Protein AF-A0A3D4N3Y8-F1 (afdb_monomer_lite)

pLDDT: mean 92.85, std 4.13, range [72.12, 97.56]

Sequence (185 aa):
MIGQKLESYSISSEIEEMQALREITQEVILAALGRTGFFNQAAFQGGTCLRIFHGLNRFSEGLDFPYLSPVTLQNRATLFAGKIHALLCRNFVKGRDWYDFIWYTARNTPVNYRYLEEALHQSGPWKDTSVHVDRTWLHDTLYRRISSIDWEEAGMDVRRFIPVGEQFSVDLWNTDVFVQQLDKL

Radius of gyration: 29.62 Å; chains: 1; bounding box: 58×29×79 Å

Foldseek 3Di:
DLVVQLVVFPDDDPVSSVLSSQLVVVVVVVVVCVVDCNVVFWDWDDDSCCVPPVPPPDGDRDTDIDTDDDDDDDDPQLVLLVLLLCLQFDPDAALVSLVVLLVCLVVLHHHPQVNNQVSLCVDGPCPPPPDRRDLVNSLVSVLVSLVVDDLVVSLVNCLVVDPPVCSVVSVPDHSVVSNVSSVSD

Secondary structure (DSSP, 8-state):
-HHHHHTTS---SHHHHHHHHHHHHHHHHHHHHHTTTGGGTB--BHHHHHHHHH--SS-----B--B--------HHHHHHHHHHHHHH-SS--HHHHHHHHHHHTTTPPP-HHHHHHHHHHSSTTTT------HHHHHHHHHHHHHT--HHHHHHHHHTTS-GGGGGGTTT--HHHHHHHHTT-

Structure (mmCIF, N/CA/C/O backbone):
data_AF-A0A3D4N3Y8-F1
#
_entry.id   AF-A0A3D4N3Y8-F1
#
loop_
_atom_site.group_PDB
_atom_site.id
_atom_site.type_symbol
_atom_site.label_atom_id
_atom_site.label_alt_id
_atom_site.label_comp_id
_atom_site.label_asym_id
_atom_site.label_entity_id
_atom_site.label_seq_id
_atom_site.pdbx_PDB_ins_code
_atom_site.Cartn_x
_atom_site.Cartn_y
_atom_site.Cartn_z
_atom_site.occupancy
_atom_site.B_iso_or_equiv
_atom_site.auth_seq_id
_atom_site.auth_comp_id
_atom_site.auth_asym_id
_atom_site.auth_atom_id
_atom_site.pdbx_PDB_model_num
ATOM 1 N N . MET A 1 1 ? -33.883 -4.018 40.053 1.00 72.12 1 MET A N 1
ATOM 2 C CA . MET A 1 1 ? -32.640 -4.114 39.255 1.00 72.12 1 MET A CA 1
ATOM 3 C C . MET A 1 1 ? -31.627 -3.037 39.637 1.00 72.12 1 MET A C 1
ATOM 5 O O . MET A 1 1 ? -30.568 -3.423 40.092 1.00 72.12 1 MET A O 1
ATOM 9 N N . ILE A 1 2 ? -31.925 -1.730 39.529 1.00 80.56 2 ILE A N 1
ATOM 10 C CA . ILE A 1 2 ? -30.974 -0.665 39.938 1.00 80.56 2 ILE A CA 1
ATOM 11 C C . ILE A 1 2 ? -30.803 -0.603 41.466 1.00 80.56 2 ILE A C 1
ATOM 13 O O . ILE A 1 2 ? -29.678 -0.676 41.940 1.00 80.56 2 ILE A O 1
ATOM 17 N N . GLY A 1 3 ? -31.903 -0.571 42.234 1.00 79.88 3 GLY A N 1
ATOM 18 C CA . GLY A 1 3 ? -31.858 -0.533 43.710 1.00 79.88 3 GLY A CA 1
ATOM 19 C C . GLY A 1 3 ? -31.046 -1.675 44.333 1.00 79.88 3 GLY A C 1
ATOM 20 O O . GLY A 1 3 ? -30.105 -1.429 45.070 1.00 79.88 3 GLY A O 1
ATOM 21 N N . GLN A 1 4 ? -31.310 -2.916 43.916 1.00 84.75 4 GLN A N 1
ATOM 22 C CA . GLN A 1 4 ? -30.548 -4.100 44.353 1.00 84.75 4 GLN A CA 1
ATOM 23 C C . GLN A 1 4 ? -29.054 -4.042 44.010 1.00 84.75 4 GLN A C 1
ATOM 25 O O . GLN A 1 4 ? -28.247 -4.701 44.649 1.00 84.75 4 GLN A O 1
ATOM 30 N N . LYS A 1 5 ? -28.682 -3.305 42.961 1.00 86.19 5 LYS A N 1
ATOM 31 C CA . LYS A 1 5 ? -27.289 -3.191 42.534 1.00 86.19 5 LYS A CA 1
ATOM 32 C C . LYS A 1 5 ? -26.564 -2.070 43.268 1.00 86.19 5 LYS A C 1
ATOM 34 O O . LYS A 1 5 ? -25.387 -2.204 43.550 1.00 86.19 5 LYS A O 1
ATOM 39 N N . LEU A 1 6 ? -27.269 -1.002 43.641 1.00 89.12 6 LEU A N 1
ATOM 40 C CA . LEU A 1 6 ? -26.743 0.015 44.555 1.00 89.12 6 LEU A CA 1
ATOM 41 C C . LEU A 1 6 ? -26.340 -0.594 45.901 1.00 89.12 6 LEU A C 1
ATOM 43 O O . LEU A 1 6 ? -25.308 -0.218 46.442 1.00 89.12 6 LEU A O 1
ATOM 47 N N . GLU A 1 7 ? -27.090 -1.587 46.388 1.00 88.75 7 GLU A N 1
ATOM 48 C CA . GLU A 1 7 ? -26.783 -2.306 47.635 1.00 88.75 7 GLU A CA 1
ATOM 49 C C . GLU A 1 7 ? -25.422 -3.028 47.614 1.00 88.75 7 GLU A C 1
ATOM 51 O O . GLU A 1 7 ? -24.872 -3.306 48.677 1.00 88.75 7 GLU A O 1
ATOM 56 N N . SER A 1 8 ? -24.845 -3.316 46.437 1.00 88.06 8 SER A N 1
ATOM 57 C CA . SER A 1 8 ? -23.505 -3.917 46.345 1.00 88.06 8 SER A CA 1
ATOM 58 C C . SER A 1 8 ? -22.356 -2.909 46.443 1.00 88.06 8 SER A C 1
ATOM 60 O O . SER A 1 8 ? -21.197 -3.322 46.473 1.00 88.06 8 SER A O 1
ATOM 62 N N . TYR A 1 9 ? -22.642 -1.604 46.467 1.00 88.31 9 TYR A N 1
ATOM 63 C CA . TYR A 1 9 ? -21.631 -0.558 46.610 1.00 88.31 9 TYR A CA 1
ATOM 64 C C . TYR A 1 9 ? -21.501 -0.127 48.071 1.00 88.31 9 TYR A C 1
ATOM 66 O O . TYR A 1 9 ? -22.486 0.104 48.768 1.00 88.31 9 TYR A O 1
ATOM 74 N N . SER A 1 10 ? -20.261 0.054 48.520 1.00 87.69 10 SER A N 1
ATOM 75 C CA . SER A 1 10 ? -19.969 0.701 49.799 1.00 87.69 10 SER A CA 1
ATOM 76 C C . SER A 1 10 ? -20.125 2.214 49.642 1.00 87.69 10 SER A C 1
ATOM 78 O O . SER A 1 10 ? -19.186 2.889 49.232 1.00 87.69 10 SER A O 1
ATOM 80 N N . ILE A 1 11 ? -21.319 2.732 49.924 1.00 88.56 11 ILE A N 1
ATOM 81 C CA . ILE A 1 11 ? -21.647 4.156 49.787 1.00 88.56 11 ILE A CA 1
ATOM 82 C C . ILE A 1 11 ? -21.563 4.827 51.161 1.00 88.56 11 ILE A C 1
ATOM 84 O O . ILE A 1 11 ? -22.310 4.488 52.077 1.00 88.56 11 ILE A O 1
ATOM 88 N N . SER A 1 12 ? -20.659 5.792 51.297 1.00 91.38 12 SER A N 1
ATOM 89 C CA . SER A 1 12 ? -20.459 6.612 52.498 1.00 91.38 12 SER A CA 1
ATOM 90 C C . SER A 1 12 ? -20.603 8.116 52.236 1.00 91.38 12 SER A C 1
ATOM 92 O O . SER A 1 12 ? -20.595 8.915 53.173 1.00 91.38 12 SER A O 1
ATOM 94 N N . SER A 1 13 ? -20.763 8.514 50.970 1.00 94.75 13 SER A N 1
ATOM 95 C CA . SER A 1 13 ? -20.939 9.904 50.552 1.00 94.75 13 SER A CA 1
ATOM 96 C C . SER A 1 13 ? -21.833 10.034 49.317 1.00 94.75 13 SER A C 1
ATOM 98 O O . SER A 1 13 ? -21.950 9.108 48.516 1.00 94.75 13 SER A O 1
ATOM 100 N N . GLU A 1 14 ? -22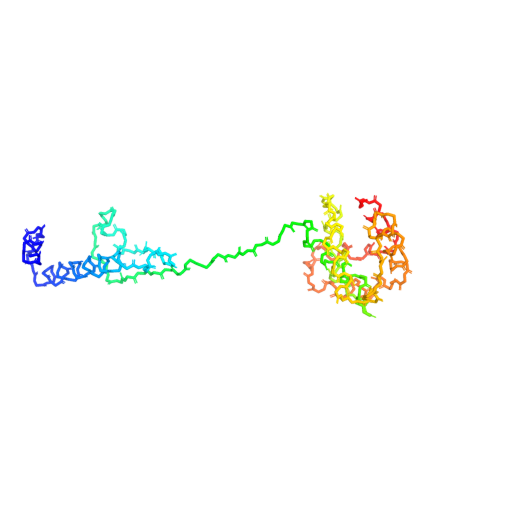.393 11.229 49.116 1.00 93.50 14 GLU A N 1
ATOM 101 C CA . GLU A 1 14 ? -23.167 11.586 47.915 1.00 93.50 14 GLU A CA 1
ATOM 102 C C . GLU A 1 14 ? -22.350 11.404 46.620 1.00 93.50 14 GLU A C 1
ATOM 104 O O . GLU A 1 14 ? -22.877 11.021 45.577 1.00 93.50 14 GLU A O 1
ATOM 109 N N . ILE A 1 15 ? -21.029 11.617 46.686 1.00 93.31 15 ILE A N 1
ATOM 110 C CA . ILE A 1 15 ? -20.124 11.413 45.549 1.00 93.31 15 ILE A CA 1
ATOM 111 C C . ILE A 1 15 ? -20.051 9.928 45.180 1.00 93.31 15 ILE A C 1
ATOM 113 O O . ILE A 1 15 ? -20.130 9.591 43.999 1.00 93.31 15 ILE A O 1
ATOM 117 N N . GLU A 1 16 ? -19.908 9.042 46.166 1.00 92.94 16 GLU A N 1
ATOM 118 C CA . GLU A 1 16 ? -19.872 7.592 45.939 1.00 92.94 16 GLU A CA 1
ATOM 119 C C . GLU A 1 16 ? -21.219 7.068 45.441 1.00 92.94 16 GLU A C 1
ATOM 121 O O . GLU A 1 16 ? -21.249 6.233 44.538 1.00 92.94 16 GLU A O 1
ATOM 126 N N . GLU A 1 17 ? -22.327 7.605 45.956 1.00 93.69 17 GLU A N 1
ATOM 127 C CA . GLU A 1 17 ? -23.668 7.288 45.464 1.00 93.69 17 GLU A CA 1
ATOM 128 C C . GLU A 1 17 ? -23.821 7.677 43.989 1.00 93.69 17 GLU A C 1
ATOM 130 O O . GLU A 1 17 ? -24.227 6.863 43.156 1.00 93.69 17 GLU A O 1
ATOM 135 N N . MET A 1 18 ? -23.419 8.900 43.629 1.00 94.31 18 MET A N 1
ATOM 136 C CA . MET A 1 18 ? -23.467 9.374 42.248 1.00 94.31 18 MET A CA 1
ATOM 137 C C . MET A 1 18 ? -22.561 8.546 41.323 1.00 94.31 18 MET A C 1
ATOM 139 O O . MET A 1 18 ? -22.942 8.260 40.185 1.00 94.31 18 MET A O 1
ATOM 143 N N . GLN A 1 19 ? -21.375 8.138 41.783 1.00 94.62 19 GLN A N 1
ATOM 144 C CA . GLN A 1 19 ? -20.477 7.266 41.018 1.00 94.62 19 GLN A CA 1
ATOM 145 C C . GLN A 1 19 ? -21.074 5.869 40.815 1.00 94.62 19 GLN A C 1
ATOM 147 O O . GLN A 1 19 ? -21.051 5.369 39.690 1.00 94.62 19 GLN A O 1
ATOM 152 N N . ALA A 1 20 ? -21.666 5.274 41.855 1.00 94.19 20 ALA A N 1
ATOM 153 C CA . ALA A 1 20 ? -22.353 3.988 41.765 1.00 94.19 20 ALA A CA 1
ATOM 154 C C . ALA A 1 20 ? -23.518 4.050 40.765 1.00 94.19 20 ALA A C 1
ATOM 156 O O . ALA A 1 20 ? -23.626 3.205 39.878 1.00 94.19 20 ALA A O 1
ATOM 157 N N . LEU A 1 21 ? -24.347 5.098 40.828 1.00 94.69 21 LEU A N 1
ATOM 158 C CA . LEU A 1 21 ? -25.437 5.318 39.872 1.00 94.69 21 LEU A CA 1
ATOM 159 C C . LEU A 1 21 ? -24.934 5.434 38.424 1.00 94.69 21 LEU A C 1
ATOM 161 O O . LEU A 1 21 ? -25.524 4.845 37.511 1.00 94.69 21 LEU A O 1
ATOM 165 N N . ARG A 1 22 ? -23.841 6.173 38.197 1.00 95.25 22 ARG A N 1
ATOM 166 C CA . ARG A 1 22 ? -23.225 6.316 36.867 1.00 95.25 22 ARG A CA 1
ATOM 167 C C . ARG A 1 22 ? -22.668 4.991 36.352 1.00 95.25 22 ARG A C 1
ATOM 169 O O . ARG A 1 22 ? -22.903 4.663 35.193 1.00 95.25 22 ARG A O 1
ATOM 176 N N . GLU A 1 23 ? -21.992 4.217 37.196 1.00 95.62 23 GLU A N 1
ATOM 177 C CA . GLU A 1 23 ? -21.445 2.906 36.829 1.00 95.62 23 GLU A CA 1
ATOM 178 C C . GLU A 1 23 ? -22.561 1.908 36.488 1.00 95.62 23 GLU A C 1
ATOM 180 O O . GLU A 1 23 ? -22.539 1.287 35.425 1.00 95.62 23 GLU A O 1
ATOM 185 N N . ILE A 1 24 ? -23.621 1.852 37.301 1.00 95.12 24 ILE A N 1
ATOM 186 C CA . ILE A 1 24 ? -24.809 1.040 37.002 1.00 95.12 24 ILE A CA 1
ATOM 187 C C . ILE A 1 24 ? -25.429 1.463 35.664 1.00 95.12 24 ILE A C 1
ATOM 189 O O . ILE A 1 24 ? -25.836 0.611 34.872 1.00 95.12 24 ILE A O 1
ATOM 193 N N . THR A 1 25 ? -25.477 2.767 35.382 1.00 95.38 25 THR A N 1
ATOM 194 C CA . THR A 1 25 ? -25.977 3.293 34.103 1.00 95.38 25 THR A CA 1
ATOM 195 C C . THR A 1 25 ? -25.097 2.854 32.932 1.00 95.38 25 THR A C 1
ATOM 197 O O . THR A 1 25 ? -25.626 2.388 31.924 1.00 95.38 25 THR A O 1
ATOM 200 N N . GLN A 1 26 ? -23.769 2.936 33.060 1.00 96.50 26 GLN A N 1
ATOM 201 C CA . GLN A 1 26 ? -22.822 2.448 32.052 1.00 96.50 26 GLN A CA 1
ATOM 202 C C . GLN A 1 26 ? -23.018 0.952 31.782 1.00 96.50 26 GLN A C 1
ATOM 204 O O . GLN A 1 26 ? -23.067 0.540 30.626 1.00 96.50 26 GLN A O 1
ATOM 209 N N . GLU A 1 27 ? -23.211 0.139 32.819 1.00 95.31 27 GLU A N 1
ATOM 210 C CA . GLU A 1 27 ? -23.483 -1.289 32.659 1.00 95.31 27 GLU A CA 1
ATOM 211 C C . GLU A 1 27 ? -24.823 -1.569 31.965 1.00 95.31 27 GLU A C 1
ATOM 213 O O . GLU A 1 27 ? -24.907 -2.472 31.131 1.00 95.31 27 GLU A O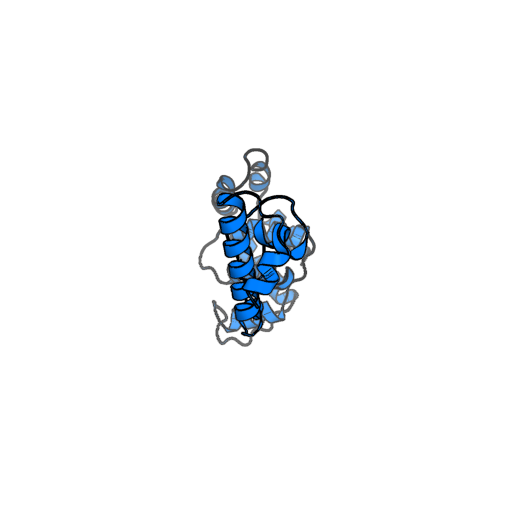 1
ATOM 218 N N . VAL A 1 28 ? -25.867 -0.783 32.249 1.00 95.81 28 VAL A N 1
ATOM 219 C CA . VAL A 1 28 ? -27.147 -0.878 31.527 1.00 95.81 28 VAL A CA 1
ATOM 220 C C . VAL A 1 28 ? -26.975 -0.487 30.058 1.00 95.81 28 VAL A C 1
ATOM 222 O O . VAL A 1 28 ? -27.500 -1.186 29.191 1.00 95.81 28 VAL A O 1
ATOM 225 N N . ILE A 1 29 ? -26.219 0.576 29.762 1.00 96.00 29 ILE A N 1
ATOM 226 C CA . ILE A 1 29 ? -25.890 0.981 28.388 1.00 96.00 29 ILE A CA 1
ATOM 227 C C . ILE A 1 29 ? -25.151 -0.153 27.672 1.00 96.00 29 ILE A C 1
ATOM 229 O O . ILE A 1 29 ? -25.561 -0.550 26.585 1.00 96.00 29 ILE A O 1
ATOM 233 N N . LEU A 1 30 ? -24.117 -0.731 28.288 1.00 96.31 30 LEU A N 1
ATOM 234 C CA . LEU A 1 30 ? -23.355 -1.846 27.719 1.00 96.31 30 LEU A CA 1
ATOM 235 C C . LEU A 1 30 ? -24.232 -3.080 27.482 1.00 96.31 30 LEU A C 1
ATOM 237 O O . LEU A 1 30 ? -24.152 -3.690 26.417 1.00 96.31 30 LEU A O 1
ATOM 241 N N . ALA A 1 31 ? -25.113 -3.423 28.426 1.00 95.44 31 ALA A N 1
ATOM 242 C CA . ALA A 1 31 ? -26.063 -4.520 28.267 1.00 95.44 31 ALA A CA 1
ATOM 243 C C . ALA A 1 31 ? -27.074 -4.253 27.139 1.00 95.44 31 ALA A C 1
ATOM 245 O O . ALA A 1 31 ? -27.411 -5.169 26.389 1.00 95.44 31 ALA A O 1
ATOM 246 N N . ALA A 1 32 ? -27.549 -3.014 26.992 1.00 96.25 32 ALA A N 1
ATOM 247 C CA . ALA A 1 32 ? -28.431 -2.622 25.899 1.00 96.25 32 ALA A CA 1
ATOM 248 C C . ALA A 1 32 ? -27.710 -2.712 24.547 1.00 96.25 32 ALA A C 1
ATOM 250 O O . ALA A 1 32 ? -28.216 -3.370 23.641 1.00 96.25 32 ALA A O 1
ATOM 251 N N . LEU A 1 33 ? -26.502 -2.147 24.434 1.00 95.69 33 LEU A N 1
ATOM 252 C CA . LEU A 1 33 ? -25.659 -2.250 23.240 1.00 95.69 33 LEU A CA 1
ATOM 253 C C . LEU A 1 33 ? -25.363 -3.715 22.889 1.00 95.69 33 LEU A C 1
ATOM 255 O O . LEU A 1 33 ? -25.481 -4.093 21.726 1.00 95.69 33 LEU A O 1
ATOM 259 N N . GLY A 1 34 ? -25.072 -4.560 23.883 1.00 94.81 34 GLY A N 1
ATOM 260 C CA . GLY A 1 34 ? -24.789 -5.989 23.711 1.00 94.81 34 GLY A CA 1
ATOM 261 C C . GLY A 1 34 ? -25.975 -6.831 23.249 1.00 94.81 34 GLY A C 1
ATOM 262 O O . GLY A 1 34 ? -25.781 -7.880 22.644 1.00 94.81 34 GLY A O 1
ATOM 263 N N . ARG A 1 35 ? -27.207 -6.367 23.483 1.00 95.75 35 ARG A N 1
ATOM 264 C CA . ARG A 1 35 ? -28.427 -6.988 22.938 1.00 95.75 35 ARG A CA 1
ATOM 265 C C . ARG A 1 35 ? -28.705 -6.578 21.492 1.00 95.75 35 ARG A C 1
ATOM 267 O O . ARG A 1 35 ? -29.625 -7.110 20.877 1.00 95.75 35 ARG A O 1
ATOM 274 N N . THR A 1 36 ? -27.936 -5.635 20.958 1.00 93.31 36 THR A N 1
ATOM 275 C CA . THR A 1 36 ? -27.986 -5.221 19.553 1.00 93.31 36 THR A CA 1
ATOM 276 C C . THR A 1 36 ? -26.758 -5.734 18.797 1.00 93.31 36 THR A C 1
ATOM 278 O O . THR A 1 36 ? -25.830 -6.280 19.386 1.00 93.31 36 THR A O 1
ATOM 281 N N . GLY A 1 37 ? -26.703 -5.513 17.482 1.00 90.44 37 GLY A N 1
ATOM 282 C CA . GLY A 1 37 ? -25.514 -5.799 16.669 1.00 90.44 37 GLY A CA 1
ATOM 283 C C . GLY A 1 37 ? -24.366 -4.790 16.823 1.00 90.44 37 GLY A C 1
ATOM 284 O O . GLY A 1 37 ? -23.453 -4.811 16.003 1.00 90.44 37 GLY A O 1
ATOM 285 N N . PHE A 1 38 ? -24.401 -3.885 17.811 1.00 93.25 38 PHE A N 1
ATOM 286 C CA . PHE A 1 38 ? -23.414 -2.807 17.964 1.00 93.25 38 PHE A CA 1
ATOM 287 C C . PHE A 1 38 ? -21.966 -3.324 18.031 1.00 93.25 38 PHE A C 1
ATOM 289 O O . PHE A 1 38 ? -21.098 -2.845 17.299 1.00 93.25 38 PHE A O 1
ATOM 296 N N . PHE A 1 39 ? -21.709 -4.365 18.830 1.00 92.75 39 PHE A N 1
ATOM 297 C CA . PHE A 1 39 ? -20.366 -4.940 18.988 1.00 92.75 39 PHE A CA 1
ATOM 298 C C . PHE A 1 39 ? -19.900 -5.813 17.809 1.00 92.75 39 PHE A C 1
ATOM 300 O O . PHE A 1 39 ? -18.794 -6.343 17.843 1.00 92.75 39 PHE A O 1
ATOM 307 N N . ASN A 1 40 ? -20.685 -5.919 16.728 1.00 90.25 40 ASN A N 1
ATOM 308 C CA . ASN A 1 40 ? -20.187 -6.484 15.468 1.00 90.25 40 ASN A CA 1
ATOM 309 C C . ASN A 1 40 ? -19.199 -5.536 14.769 1.00 90.25 40 ASN A C 1
ATOM 311 O O . ASN A 1 40 ? -18.444 -5.974 13.906 1.00 90.25 40 ASN A O 1
ATOM 315 N N . GLN A 1 41 ? -19.237 -4.238 15.096 1.00 89.62 41 GLN A N 1
ATOM 316 C CA . GLN A 1 41 ? -18.442 -3.203 14.423 1.00 89.62 41 GLN A CA 1
ATOM 317 C C . GLN A 1 41 ? -17.662 -2.305 15.392 1.00 89.62 41 GLN A C 1
ATOM 319 O O . GLN A 1 41 ? -16.833 -1.511 14.958 1.00 89.62 41 GLN A O 1
ATOM 324 N N . ALA A 1 42 ? -17.886 -2.438 16.699 1.00 92.44 42 ALA A N 1
ATOM 325 C CA . ALA A 1 42 ? -17.189 -1.679 17.729 1.00 92.44 42 ALA A CA 1
ATOM 326 C C . ALA A 1 42 ? -16.631 -2.608 18.811 1.00 92.44 42 ALA A C 1
ATOM 328 O O . ALA A 1 42 ? -17.238 -3.628 19.128 1.00 92.44 42 ALA A O 1
ATOM 329 N N . ALA A 1 43 ? -15.500 -2.239 19.407 1.00 94.00 43 ALA A N 1
ATOM 330 C CA . ALA A 1 43 ? -14.975 -2.890 20.609 1.00 94.00 43 ALA A CA 1
ATOM 331 C C . ALA A 1 43 ? -15.147 -1.963 21.816 1.00 94.00 43 ALA A C 1
ATOM 333 O O . ALA A 1 43 ? -15.135 -0.752 21.649 1.00 94.00 43 ALA A O 1
ATOM 334 N N . PHE A 1 44 ? -15.301 -2.497 23.029 1.00 95.50 44 PHE A N 1
ATOM 335 C CA . PHE A 1 44 ? -15.306 -1.678 24.245 1.00 95.50 44 PHE A CA 1
ATOM 336 C C . PHE A 1 44 ? -13.897 -1.596 24.840 1.00 95.50 44 PHE A C 1
ATOM 338 O O . PHE A 1 44 ? -13.284 -2.630 25.107 1.00 95.50 44 PHE A O 1
ATOM 345 N N . GLN A 1 45 ? -13.380 -0.385 25.058 1.00 95.31 45 GLN A N 1
ATOM 346 C CA . GLN A 1 45 ? -12.028 -0.175 25.590 1.00 95.31 45 GLN A CA 1
ATOM 347 C C . GLN A 1 45 ? -11.965 0.962 26.623 1.00 95.31 45 GLN A C 1
ATOM 349 O O . GLN A 1 45 ? -12.984 1.505 27.047 1.00 95.31 45 GLN A O 1
ATOM 354 N N . GLY A 1 46 ? -10.748 1.311 27.046 1.00 95.31 46 GLY A N 1
ATOM 355 C CA . GLY A 1 46 ? -10.495 2.456 27.917 1.00 95.31 46 GLY A CA 1
ATOM 356 C C . GLY A 1 46 ? -10.663 2.157 29.408 1.00 95.31 46 GLY A C 1
ATOM 357 O O . GLY A 1 46 ? -10.778 1.008 29.842 1.00 95.31 46 GLY A O 1
ATOM 358 N N . GLY A 1 47 ? -10.650 3.221 30.216 1.00 96.31 47 GLY A N 1
ATOM 359 C CA . GLY A 1 47 ? -10.656 3.123 31.681 1.00 96.31 47 GLY A CA 1
ATOM 360 C C . GLY A 1 47 ? -11.912 2.465 32.254 1.00 96.31 47 GLY A C 1
ATOM 361 O O . GLY A 1 47 ? -11.836 1.778 33.268 1.00 96.31 47 GLY A O 1
ATOM 362 N N . THR A 1 48 ? -13.054 2.620 31.586 1.00 97.00 48 THR A N 1
ATOM 363 C CA . THR A 1 48 ? -14.334 2.064 32.048 1.00 97.00 48 THR A CA 1
ATOM 364 C C . THR A 1 48 ? -14.448 0.576 31.733 1.00 97.00 48 THR A C 1
ATOM 366 O O . THR A 1 48 ? -14.996 -0.173 32.534 1.00 97.00 48 THR A O 1
ATOM 369 N N . CYS A 1 49 ? -13.832 0.114 30.639 1.00 97.06 49 CYS A N 1
ATOM 370 C CA . CYS A 1 49 ? -13.654 -1.315 30.377 1.00 97.06 49 CYS A CA 1
ATOM 371 C C . CYS A 1 49 ? -12.790 -1.966 31.465 1.00 97.06 49 CYS A C 1
ATOM 373 O O . CYS A 1 49 ? -13.186 -2.972 32.054 1.00 97.06 49 CYS A O 1
ATOM 375 N N . LEU A 1 50 ? -11.672 -1.325 31.831 1.00 96.81 50 LEU A N 1
ATOM 376 C CA . LEU A 1 50 ? -10.834 -1.775 32.947 1.00 96.81 50 LEU A CA 1
ATOM 377 C C . LEU A 1 50 ? -11.582 -1.766 34.288 1.00 96.81 50 LEU A C 1
ATOM 379 O O . LEU A 1 50 ? -11.399 -2.672 35.098 1.00 96.81 50 LEU A O 1
ATOM 383 N N . ARG A 1 51 ? -12.432 -0.764 34.527 1.00 95.75 51 ARG A N 1
ATOM 384 C CA . ARG A 1 51 ? -13.266 -0.676 35.732 1.00 95.75 51 ARG A CA 1
ATOM 385 C C . ARG A 1 51 ? -14.268 -1.820 35.824 1.00 95.75 51 ARG A C 1
ATOM 387 O O . ARG A 1 51 ? -14.225 -2.559 36.800 1.00 95.75 51 ARG A O 1
ATOM 394 N N . ILE A 1 52 ? -15.118 -1.980 34.815 1.00 94.44 52 ILE A N 1
ATOM 395 C CA . ILE A 1 52 ? -16.260 -2.903 34.858 1.00 94.44 52 ILE A CA 1
ATOM 396 C C . ILE A 1 52 ? -15.814 -4.365 34.720 1.00 94.44 52 ILE A C 1
ATOM 398 O O . ILE A 1 52 ? -16.305 -5.225 35.444 1.00 94.44 52 ILE A O 1
ATOM 402 N N . PHE A 1 53 ? -14.877 -4.661 33.814 1.00 95.62 53 PHE A N 1
ATOM 403 C CA . PHE A 1 53 ? -14.522 -6.046 33.474 1.00 95.62 53 PHE A CA 1
ATOM 404 C C . PHE A 1 53 ? -13.193 -6.525 34.069 1.00 95.62 53 PHE A C 1
ATOM 406 O O . PHE A 1 53 ? -12.952 -7.730 34.110 1.00 95.62 53 PHE A O 1
ATOM 413 N N . HIS A 1 54 ? -12.336 -5.616 34.551 1.00 96.00 54 HIS A N 1
ATOM 414 C CA . HIS A 1 54 ? -11.003 -5.961 35.069 1.00 96.00 54 HIS A CA 1
ATOM 415 C C . HIS A 1 54 ? -10.725 -5.454 36.494 1.00 96.00 54 HIS A C 1
ATOM 417 O O . HIS A 1 54 ? -9.608 -5.607 36.986 1.00 96.00 54 HIS A O 1
ATOM 423 N N . GLY A 1 55 ? -11.721 -4.879 37.178 1.00 94.06 55 GLY A N 1
ATOM 424 C CA . GLY A 1 55 ? -11.625 -4.527 38.596 1.00 94.06 55 GLY A CA 1
ATOM 425 C C . GLY A 1 55 ? -10.745 -3.314 38.914 1.00 94.06 55 GLY A C 1
ATOM 426 O O . GLY A 1 55 ? -10.214 -3.224 40.021 1.00 94.06 55 GLY A O 1
ATOM 427 N N . LEU A 1 56 ? -10.565 -2.370 37.981 1.00 95.56 56 LEU A N 1
ATOM 428 C CA . LEU A 1 56 ? -9.824 -1.131 38.255 1.00 95.56 56 LEU A CA 1
ATOM 429 C C . LEU A 1 56 ? -10.424 -0.392 39.468 1.00 95.56 56 LEU A C 1
ATOM 431 O O . LEU A 1 56 ? -11.616 -0.096 39.499 1.00 95.56 56 LEU A O 1
ATOM 435 N N . ASN A 1 57 ? -9.601 -0.043 40.461 1.00 93.31 57 ASN A N 1
ATOM 436 C CA . ASN A 1 57 ? -10.066 0.550 41.723 1.00 93.31 57 ASN A CA 1
ATOM 437 C C . ASN A 1 57 ? -10.188 2.088 41.679 1.00 93.31 57 ASN A C 1
ATOM 439 O O . ASN A 1 57 ? -9.646 2.796 42.524 1.00 93.31 57 ASN A O 1
ATOM 443 N N . ARG A 1 58 ? -10.853 2.616 40.647 1.00 93.44 58 ARG A N 1
ATOM 444 C CA . ARG A 1 58 ? -11.286 4.019 40.565 1.00 93.44 58 ARG A CA 1
ATOM 445 C C . ARG A 1 58 ? -12.476 4.151 39.626 1.00 93.44 58 ARG A C 1
ATOM 447 O O . ARG A 1 58 ? -12.569 3.410 38.650 1.00 93.44 58 ARG A O 1
ATOM 454 N N . PHE A 1 59 ? -13.321 5.146 39.863 1.00 93.31 59 PHE A N 1
ATOM 455 C CA . PHE A 1 59 ? -14.376 5.496 38.919 1.00 93.31 59 PHE A CA 1
ATOM 456 C C . PHE A 1 59 ? -13.791 5.949 37.564 1.00 93.31 59 PHE A C 1
ATOM 458 O O . PHE A 1 59 ? -12.687 6.506 37.481 1.00 93.31 59 PHE A O 1
ATOM 465 N N . SER A 1 60 ? -14.528 5.685 36.486 1.00 95.94 60 SER A N 1
ATOM 466 C CA . SER A 1 60 ? -14.195 6.087 35.121 1.00 95.94 60 SER A CA 1
ATOM 467 C C . SER A 1 60 ? -15.474 6.500 34.399 1.00 95.94 60 SER A C 1
ATOM 469 O O . SER A 1 60 ? -16.451 5.761 34.396 1.00 95.94 60 SER A O 1
ATOM 471 N N . GLU A 1 61 ? -15.487 7.699 33.822 1.00 93.31 61 GLU A N 1
ATOM 472 C CA . GLU A 1 61 ? -16.728 8.343 33.369 1.00 93.31 61 GLU A CA 1
ATOM 473 C C . GLU A 1 61 ? -17.104 8.016 31.915 1.00 93.31 61 GLU A C 1
ATOM 475 O O . GLU A 1 61 ? -18.284 7.859 31.603 1.00 93.31 61 GLU A O 1
ATOM 480 N N . GLY A 1 62 ? -16.115 7.896 31.025 1.00 93.12 62 GLY A N 1
ATOM 481 C CA . GLY A 1 62 ? -16.338 7.740 29.583 1.00 93.12 62 GLY A CA 1
ATOM 482 C C . GLY A 1 62 ? -16.685 6.317 29.144 1.00 93.12 62 GLY A C 1
ATOM 483 O O . GLY A 1 62 ? -16.368 5.351 29.827 1.00 93.12 62 GLY A O 1
ATOM 484 N N . LEU A 1 63 ? -17.298 6.168 27.973 1.00 95.12 63 LEU A N 1
ATOM 485 C CA . LEU A 1 63 ? -17.418 4.886 27.275 1.00 95.12 63 LEU A CA 1
ATOM 486 C C . LEU A 1 63 ? -16.742 5.015 25.909 1.00 95.12 63 LEU A C 1
ATOM 488 O O . LEU A 1 63 ? -17.219 5.760 25.055 1.00 95.12 63 LEU A O 1
ATOM 492 N N . ASP A 1 64 ? -15.638 4.293 25.716 1.00 93.94 64 ASP A N 1
ATOM 493 C CA . ASP A 1 64 ? -14.828 4.380 24.502 1.00 93.94 64 ASP A CA 1
ATOM 494 C C . ASP A 1 64 ? -15.099 3.186 23.579 1.00 93.94 64 ASP A C 1
ATOM 496 O O . ASP A 1 64 ? -14.880 2.029 23.958 1.00 93.94 64 ASP A O 1
ATOM 500 N N . PHE A 1 65 ? -15.537 3.477 22.349 1.00 93.94 65 PHE A N 1
ATOM 501 C CA . PHE A 1 65 ? -15.890 2.474 21.341 1.00 93.94 65 PHE A CA 1
ATOM 502 C C . PHE A 1 65 ? -15.156 2.710 20.013 1.00 93.94 65 PHE A C 1
ATOM 504 O O . PHE A 1 65 ? -15.699 3.361 19.117 1.00 93.94 65 PHE A O 1
ATOM 511 N N . PRO A 1 66 ? -13.914 2.220 19.848 1.00 90.56 66 PRO A N 1
ATOM 512 C CA . PRO A 1 66 ? -13.248 2.237 18.556 1.00 90.56 66 PRO A CA 1
ATOM 513 C C . PRO A 1 66 ? -14.054 1.420 17.549 1.00 90.56 66 PRO A C 1
ATOM 515 O O . PRO A 1 66 ? -14.485 0.299 17.835 1.00 90.56 66 PRO A O 1
ATOM 518 N N . TYR A 1 67 ? -14.211 1.977 16.351 1.00 84.62 67 TYR A N 1
ATOM 519 C CA . TYR A 1 67 ? -14.778 1.247 15.229 1.00 84.62 67 TYR A CA 1
ATOM 520 C C . TYR A 1 67 ? -13.723 0.311 14.645 1.00 84.62 67 TYR A C 1
ATOM 522 O O . TYR A 1 67 ? -12.608 0.733 14.327 1.00 84.62 67 TYR A O 1
ATOM 530 N N . LEU A 1 68 ? -14.074 -0.958 14.487 1.00 83.25 68 LEU A N 1
ATOM 531 C CA . LEU A 1 68 ? -13.214 -1.936 13.842 1.00 83.25 68 LEU A CA 1
ATOM 532 C C . LEU A 1 68 ? -13.343 -1.752 12.328 1.00 83.25 68 LEU A C 1
ATOM 534 O O . LEU A 1 68 ? -14.290 -2.232 11.714 1.00 83.25 68 LEU A O 1
ATOM 538 N N . SER A 1 69 ? -12.399 -1.028 11.725 1.00 82.19 69 SER A N 1
ATOM 539 C CA . SER A 1 69 ? -12.315 -0.879 10.269 1.00 82.19 69 SER A CA 1
ATOM 540 C C . SER A 1 69 ? -11.247 -1.827 9.712 1.00 82.19 69 SER A C 1
ATOM 542 O O . SER A 1 69 ? -10.053 -1.547 9.865 1.00 82.19 69 SER A O 1
ATOM 544 N N . PRO A 1 70 ? -11.622 -2.974 9.110 1.00 81.69 70 PRO A N 1
ATOM 545 C CA . PRO A 1 70 ? -10.649 -3.878 8.516 1.00 81.69 70 PRO A CA 1
ATOM 546 C C . PRO A 1 70 ? -10.066 -3.262 7.240 1.00 81.69 70 PRO A C 1
ATOM 548 O O . PRO A 1 70 ? -10.792 -2.888 6.319 1.00 81.69 70 PRO A O 1
ATOM 551 N N . VAL A 1 71 ? -8.737 -3.199 7.155 1.00 85.69 71 VAL A N 1
ATOM 552 C CA . VAL A 1 71 ? -8.033 -2.773 5.940 1.00 85.69 71 VAL A CA 1
ATOM 553 C C . VAL A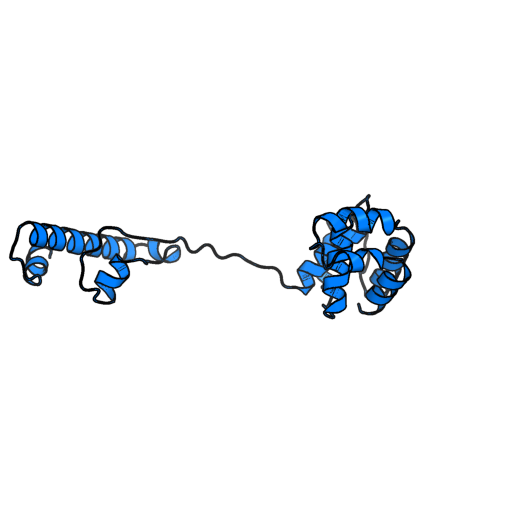 1 71 ? -7.589 -4.013 5.174 1.00 85.69 71 VAL A C 1
ATOM 555 O O . VAL A 1 71 ? -6.761 -4.786 5.652 1.00 85.69 71 VAL A O 1
ATOM 558 N N . THR A 1 72 ? -8.133 -4.206 3.971 1.00 89.50 72 THR A N 1
ATOM 559 C CA . THR A 1 72 ? -7.677 -5.275 3.070 1.00 89.50 72 THR A CA 1
ATOM 560 C C . THR A 1 72 ? -6.404 -4.827 2.362 1.00 89.50 72 THR A C 1
ATOM 562 O O . THR A 1 72 ? -6.388 -3.784 1.711 1.00 89.50 72 THR A O 1
ATOM 565 N N . LEU A 1 73 ? -5.337 -5.619 2.477 1.00 91.31 73 LEU A N 1
ATOM 566 C CA . LEU A 1 73 ? -4.041 -5.338 1.861 1.00 91.31 73 LEU A CA 1
ATOM 567 C C . LEU A 1 73 ? -3.771 -6.305 0.710 1.00 91.31 73 LEU A C 1
ATOM 569 O O . LEU A 1 73 ? -4.008 -7.508 0.820 1.00 91.31 73 LEU A O 1
ATOM 573 N N . GLN A 1 74 ? -3.222 -5.787 -0.386 1.00 93.44 74 GLN A N 1
ATOM 574 C CA . GLN A 1 74 ? -2.654 -6.636 -1.427 1.00 93.44 74 GLN A CA 1
ATOM 575 C C . GLN A 1 74 ? -1.321 -7.229 -0.957 1.00 93.44 74 GLN A C 1
ATOM 577 O O . GLN A 1 74 ? -0.560 -6.594 -0.226 1.00 93.44 74 GLN A O 1
ATOM 582 N N . ASN A 1 75 ? -1.022 -8.452 -1.398 1.00 95.19 75 ASN A N 1
ATOM 583 C CA . ASN A 1 75 ? 0.270 -9.068 -1.119 1.00 95.19 75 ASN A CA 1
ATOM 584 C C . ASN A 1 75 ? 1.397 -8.400 -1.933 1.00 95.19 75 ASN A C 1
ATOM 586 O O . ASN A 1 75 ? 1.162 -7.667 -2.896 1.00 95.19 75 ASN A O 1
ATOM 590 N N . ARG A 1 76 ? 2.647 -8.691 -1.558 1.00 95.94 76 ARG A N 1
ATOM 591 C CA . ARG A 1 76 ? 3.838 -8.075 -2.160 1.00 95.94 76 ARG A CA 1
ATOM 592 C C . ARG A 1 76 ? 3.953 -8.327 -3.672 1.00 95.94 76 ARG A C 1
ATOM 594 O O . ARG A 1 76 ? 4.375 -7.433 -4.394 1.00 95.94 76 ARG A O 1
ATOM 601 N N . ALA A 1 77 ? 3.546 -9.506 -4.145 1.00 96.88 77 ALA A N 1
ATOM 602 C CA . ALA A 1 77 ? 3.602 -9.879 -5.560 1.00 96.88 77 ALA A CA 1
ATOM 603 C C . ALA A 1 77 ? 2.605 -9.086 -6.422 1.00 96.88 77 ALA A C 1
ATOM 605 O O . ALA A 1 77 ? 2.940 -8.632 -7.515 1.00 96.88 77 ALA A O 1
ATOM 606 N N . THR A 1 78 ? 1.386 -8.881 -5.917 1.00 96.75 78 THR A N 1
ATOM 607 C CA . THR A 1 78 ? 0.350 -8.083 -6.586 1.00 96.75 78 THR A CA 1
ATOM 608 C C . THR A 1 78 ? 0.690 -6.592 -6.557 1.00 96.75 78 THR A C 1
ATOM 610 O O . THR A 1 78 ? 0.565 -5.919 -7.578 1.00 96.75 78 THR A O 1
ATOM 613 N N . LEU A 1 79 ? 1.207 -6.082 -5.432 1.00 97.19 79 LEU A N 1
ATOM 614 C CA . LEU A 1 79 ? 1.700 -4.702 -5.355 1.00 97.19 79 LEU A CA 1
ATOM 615 C C . LEU A 1 79 ? 2.842 -4.457 -6.349 1.00 97.19 79 LEU A C 1
ATOM 617 O O . LEU A 1 79 ? 2.871 -3.414 -7.003 1.00 97.19 79 LEU A O 1
ATOM 621 N N . PHE A 1 80 ? 3.751 -5.425 -6.503 1.00 97.50 80 PHE A N 1
ATOM 622 C CA . PHE A 1 80 ? 4.830 -5.328 -7.480 1.00 97.50 80 PHE A CA 1
ATOM 623 C C . PHE A 1 80 ? 4.308 -5.333 -8.921 1.00 97.50 80 PHE A C 1
ATOM 625 O O . PHE A 1 80 ? 4.703 -4.481 -9.713 1.00 97.50 80 PHE A O 1
ATOM 632 N N . ALA A 1 81 ? 3.358 -6.215 -9.243 1.00 96.88 81 ALA A N 1
ATOM 633 C CA . ALA A 1 81 ? 2.690 -6.221 -10.544 1.00 96.88 81 ALA A CA 1
ATOM 634 C C . ALA A 1 81 ? 2.038 -4.861 -10.865 1.00 96.88 81 ALA A C 1
ATOM 636 O O . ALA A 1 81 ? 2.196 -4.350 -11.970 1.00 96.88 81 ALA A O 1
ATOM 637 N N . GLY A 1 82 ? 1.399 -4.209 -9.888 1.00 95.94 82 GLY A N 1
ATOM 638 C CA . GLY A 1 82 ? 0.872 -2.849 -10.058 1.00 95.94 82 GLY A CA 1
ATOM 639 C C . GLY A 1 82 ? 1.952 -1.791 -10.331 1.00 95.94 82 GLY A C 1
ATOM 640 O O . GLY A 1 82 ? 1.725 -0.853 -11.094 1.00 95.94 82 GLY A O 1
ATOM 641 N N . LYS A 1 83 ? 3.151 -1.939 -9.753 1.00 96.38 83 LYS A N 1
ATOM 642 C CA . LYS A 1 83 ? 4.295 -1.060 -10.054 1.00 96.38 83 LYS A CA 1
ATOM 643 C C . LYS A 1 83 ? 4.834 -1.298 -11.458 1.00 96.38 83 LYS A C 1
ATOM 645 O O . LYS A 1 83 ? 5.042 -0.330 -12.178 1.00 96.38 83 LYS A O 1
ATOM 650 N N . ILE A 1 84 ? 4.984 -2.555 -11.868 1.00 96.19 84 ILE A N 1
ATOM 651 C CA . ILE A 1 84 ? 5.385 -2.917 -13.233 1.00 96.19 84 ILE A CA 1
ATOM 652 C C . ILE A 1 84 ? 4.388 -2.360 -14.253 1.00 96.19 84 ILE A C 1
ATOM 654 O O . ILE A 1 84 ? 4.802 -1.735 -15.225 1.00 96.19 84 ILE A O 1
ATOM 658 N N . HIS A 1 85 ? 3.083 -2.493 -14.001 1.00 95.75 85 HIS A N 1
ATOM 659 C CA . HIS A 1 85 ? 2.053 -1.875 -14.839 1.00 95.75 85 HIS A CA 1
ATOM 660 C C . HIS A 1 85 ? 2.282 -0.366 -14.998 1.00 95.75 85 HIS A C 1
ATOM 662 O O . HIS A 1 85 ? 2.284 0.142 -16.116 1.00 95.75 85 HIS A O 1
ATOM 668 N N . ALA A 1 86 ? 2.584 0.351 -13.911 1.00 95.12 86 ALA A N 1
ATOM 669 C CA . ALA A 1 86 ? 2.898 1.777 -13.982 1.00 95.12 86 ALA A CA 1
ATOM 670 C C . ALA A 1 86 ? 4.176 2.082 -14.792 1.00 95.12 86 ALA A C 1
ATOM 672 O O . ALA A 1 86 ? 4.184 3.061 -15.540 1.00 95.12 86 ALA A O 1
ATOM 673 N N . LEU A 1 87 ? 5.224 1.255 -14.683 1.00 95.12 87 LEU A N 1
ATOM 674 C CA . LEU A 1 87 ? 6.465 1.405 -15.461 1.00 95.12 87 LEU A CA 1
ATOM 675 C C . LEU A 1 87 ? 6.218 1.281 -16.971 1.00 95.12 87 LEU A C 1
ATOM 677 O O . LEU A 1 87 ? 6.820 2.019 -17.758 1.00 95.12 87 LEU A O 1
ATOM 681 N N . LEU A 1 88 ? 5.326 0.364 -17.355 1.00 93.44 88 LEU A N 1
ATOM 682 C CA . LEU A 1 88 ? 4.988 0.062 -18.744 1.00 93.44 88 LEU A CA 1
ATOM 683 C C . LEU A 1 88 ? 3.975 1.050 -19.342 1.00 93.44 88 LEU A C 1
ATOM 685 O O . LEU A 1 88 ? 4.090 1.417 -20.508 1.00 93.44 88 LEU A O 1
ATOM 689 N N . CYS A 1 89 ? 2.990 1.492 -18.558 1.00 92.38 89 CYS A N 1
ATOM 690 C CA . CYS A 1 89 ? 1.840 2.244 -19.069 1.00 92.38 89 CYS A CA 1
ATOM 691 C C . CYS A 1 89 ? 1.962 3.769 -18.951 1.00 92.38 89 CYS A C 1
ATOM 693 O O . CYS A 1 89 ? 1.163 4.486 -19.554 1.00 92.38 89 CYS A O 1
ATOM 695 N N . ARG A 1 90 ? 2.907 4.305 -18.166 1.00 90.69 90 ARG A N 1
ATOM 696 C CA . ARG A 1 90 ? 3.088 5.764 -18.045 1.00 90.69 90 ARG A CA 1
ATOM 697 C C . ARG A 1 90 ? 3.776 6.346 -19.283 1.00 90.69 90 ARG A C 1
ATOM 699 O O . ARG A 1 90 ? 4.834 5.884 -19.697 1.00 90.69 90 ARG A O 1
ATOM 706 N N . ASN A 1 91 ? 3.245 7.454 -19.800 1.00 87.69 91 ASN A N 1
ATOM 707 C CA . ASN A 1 91 ? 3.846 8.189 -20.926 1.00 87.69 91 ASN A CA 1
ATOM 708 C C . ASN A 1 91 ? 5.108 8.987 -20.545 1.00 87.69 91 ASN A C 1
ATOM 710 O O . ASN A 1 91 ? 5.784 9.511 -21.420 1.00 87.69 91 ASN A O 1
ATOM 714 N N . PHE A 1 92 ? 5.425 9.085 -19.255 1.00 89.44 92 PHE A N 1
ATOM 715 C CA . PHE A 1 92 ? 6.584 9.800 -18.724 1.00 89.44 92 PHE A CA 1
ATOM 716 C C . PHE A 1 92 ? 7.367 8.906 -17.760 1.00 89.44 92 PHE A C 1
ATOM 718 O O . PHE A 1 92 ? 6.827 7.944 -17.204 1.00 89.44 92 PHE A O 1
ATOM 725 N N . VAL A 1 93 ? 8.639 9.235 -17.555 1.00 90.44 93 VAL A N 1
ATOM 726 C CA . VAL A 1 93 ? 9.508 8.555 -16.592 1.00 90.44 93 VAL A CA 1
ATOM 727 C C . VAL A 1 93 ? 9.267 9.148 -15.206 1.00 90.44 93 VAL A C 1
ATOM 729 O O . VAL A 1 93 ? 9.200 10.362 -15.044 1.00 90.44 93 VAL A O 1
ATOM 732 N N . LYS A 1 94 ? 9.110 8.293 -14.193 1.00 92.12 94 LYS A N 1
ATOM 733 C CA . LYS A 1 94 ? 8.965 8.714 -12.796 1.00 92.12 94 LYS A CA 1
ATOM 734 C C . LYS A 1 94 ? 9.957 7.954 -11.933 1.00 92.12 94 LYS A C 1
ATOM 736 O O . LYS A 1 94 ? 9.795 6.752 -11.724 1.00 92.12 94 LYS A O 1
ATOM 741 N N . GLY A 1 95 ? 10.965 8.659 -11.423 1.00 92.31 95 GLY A N 1
ATOM 742 C CA . GLY A 1 95 ? 12.098 8.072 -10.704 1.00 92.31 95 GLY A CA 1
ATOM 743 C C . GLY A 1 95 ? 11.677 7.178 -9.545 1.00 92.31 95 GLY A C 1
ATOM 744 O O . GLY A 1 95 ? 12.204 6.086 -9.358 1.00 92.31 95 GLY A O 1
ATOM 745 N N . ARG A 1 96 ? 10.639 7.585 -8.808 1.00 93.62 96 ARG A N 1
ATOM 746 C CA . ARG A 1 96 ? 10.116 6.808 -7.674 1.00 93.62 96 ARG A CA 1
ATOM 747 C C . ARG A 1 96 ? 9.681 5.385 -8.036 1.00 93.62 96 ARG A C 1
ATOM 749 O O . ARG A 1 96 ? 9.898 4.482 -7.237 1.00 93.62 96 ARG A O 1
ATOM 756 N N . ASP A 1 97 ? 9.077 5.176 -9.206 1.00 95.12 97 ASP A N 1
ATOM 757 C CA . ASP A 1 97 ? 8.643 3.828 -9.593 1.00 95.12 97 ASP A CA 1
ATOM 758 C C . ASP A 1 97 ? 9.854 2.910 -9.843 1.00 95.12 97 ASP A C 1
ATOM 760 O O . ASP A 1 97 ? 9.807 1.723 -9.530 1.00 95.12 97 ASP A O 1
ATOM 764 N N . TRP A 1 98 ? 10.953 3.464 -10.364 1.00 95.62 98 TRP A N 1
ATOM 765 C CA . TRP A 1 98 ? 12.207 2.744 -10.597 1.00 95.62 98 TRP A CA 1
ATOM 766 C C . TRP A 1 98 ? 12.974 2.463 -9.303 1.00 95.62 98 TRP A C 1
ATOM 768 O O . TRP A 1 98 ? 13.588 1.407 -9.162 1.00 95.62 98 TRP A O 1
ATOM 778 N N . TYR A 1 99 ? 12.863 3.346 -8.310 1.00 95.81 99 TYR A N 1
ATOM 779 C CA . TYR A 1 99 ? 13.353 3.056 -6.963 1.00 95.81 99 TYR A CA 1
ATOM 780 C C . TYR A 1 99 ? 12.599 1.865 -6.354 1.00 95.81 99 TYR A C 1
ATOM 782 O O . TYR A 1 99 ? 13.215 0.931 -5.838 1.00 95.81 99 TYR A O 1
ATOM 790 N N . ASP A 1 100 ? 11.265 1.860 -6.473 1.00 96.31 100 ASP A N 1
ATOM 791 C CA . ASP A 1 100 ? 10.439 0.735 -6.027 1.00 96.31 100 ASP A CA 1
ATOM 792 C C . ASP A 1 100 ? 10.818 -0.556 -6.772 1.00 96.31 100 ASP A C 1
ATOM 794 O O . ASP A 1 100 ? 10.910 -1.615 -6.152 1.00 96.31 100 ASP A O 1
ATOM 798 N N . PHE A 1 101 ? 11.095 -0.479 -8.078 1.00 96.94 101 PHE A N 1
ATOM 799 C CA . PHE A 1 101 ? 11.561 -1.618 -8.873 1.00 96.94 101 PHE A CA 1
ATOM 800 C C . PHE A 1 101 ? 12.823 -2.257 -8.278 1.00 96.94 101 PHE A C 1
ATOM 802 O O . PHE A 1 101 ? 12.792 -3.446 -7.962 1.00 96.94 101 PHE A O 1
ATOM 809 N N . ILE A 1 102 ? 13.877 -1.468 -8.017 1.00 95.50 102 ILE A N 1
ATOM 810 C CA . ILE A 1 102 ? 15.101 -1.957 -7.352 1.00 95.50 102 ILE A CA 1
ATOM 811 C C . ILE A 1 102 ? 14.768 -2.585 -5.992 1.00 95.50 102 ILE A C 1
ATOM 813 O O . ILE A 1 102 ? 15.300 -3.637 -5.635 1.00 95.50 102 ILE A O 1
ATOM 817 N N . TRP A 1 103 ? 13.879 -1.960 -5.215 1.00 96.19 103 TRP A N 1
ATOM 818 C CA . TRP A 1 103 ? 13.501 -2.462 -3.894 1.00 96.19 103 TRP A CA 1
ATOM 819 C C . TRP A 1 103 ? 12.863 -3.858 -3.953 1.00 96.19 103 TRP A C 1
ATOM 821 O O . TRP A 1 103 ? 13.166 -4.705 -3.097 1.00 96.19 103 TRP A O 1
ATOM 831 N N . TYR A 1 104 ? 12.004 -4.104 -4.951 1.00 97.56 104 TYR A N 1
ATOM 832 C CA . TYR A 1 104 ? 11.334 -5.387 -5.171 1.00 97.56 104 TYR A CA 1
ATOM 833 C C . TYR A 1 104 ? 12.286 -6.461 -5.710 1.00 97.56 104 TYR A C 1
ATOM 835 O O . TYR A 1 104 ? 12.275 -7.583 -5.183 1.00 97.56 104 TYR A O 1
ATOM 843 N N . THR A 1 105 ? 13.120 -6.131 -6.703 1.00 95.94 105 THR A N 1
ATOM 844 C CA . THR A 1 105 ? 14.077 -7.070 -7.318 1.00 95.94 105 THR A CA 1
ATOM 845 C C . THR A 1 105 ? 15.189 -7.458 -6.351 1.00 95.94 105 THR A C 1
ATOM 847 O O . THR A 1 105 ? 15.533 -8.632 -6.250 1.00 95.94 105 THR A O 1
ATOM 850 N N . ALA A 1 106 ? 15.688 -6.522 -5.537 1.00 94.44 106 ALA A N 1
ATOM 851 C CA . ALA A 1 106 ? 16.670 -6.809 -4.488 1.00 94.44 106 ALA A CA 1
ATOM 852 C C . ALA A 1 106 ? 16.158 -7.812 -3.435 1.00 94.44 106 ALA A C 1
ATOM 854 O O . ALA A 1 106 ? 16.951 -8.410 -2.711 1.00 94.44 106 ALA A O 1
ATOM 855 N N . ARG A 1 107 ? 14.835 -8.010 -3.345 1.00 96.19 107 ARG A N 1
ATOM 856 C CA . ARG A 1 107 ? 14.170 -8.949 -2.427 1.00 96.19 107 ARG A CA 1
ATOM 857 C C . ARG A 1 107 ? 13.660 -10.217 -3.112 1.00 96.19 107 ARG A C 1
ATOM 859 O O . ARG A 1 107 ? 12.928 -10.967 -2.464 1.00 96.19 107 ARG A O 1
ATOM 866 N N . ASN A 1 108 ? 14.004 -10.437 -4.386 1.00 95.00 108 ASN A N 1
ATOM 867 C CA . ASN A 1 108 ? 13.524 -11.557 -5.204 1.00 95.00 108 ASN A CA 1
ATOM 868 C C . ASN A 1 108 ? 11.996 -11.716 -5.107 1.00 95.00 108 ASN A C 1
ATOM 870 O O . ASN A 1 108 ? 11.471 -12.800 -4.849 1.00 95.00 108 ASN A O 1
ATOM 874 N N . THR A 1 109 ? 11.267 -10.598 -5.189 1.00 96.06 109 THR A N 1
ATOM 875 C CA . THR A 1 109 ? 9.805 -10.633 -5.086 1.00 96.06 109 THR A CA 1
ATOM 876 C C . THR A 1 109 ? 9.221 -11.222 -6.368 1.00 96.06 109 THR A C 1
ATOM 878 O O . THR A 1 109 ? 9.472 -10.662 -7.432 1.00 96.06 109 THR A O 1
ATOM 881 N N . PRO A 1 110 ? 8.399 -12.286 -6.291 1.00 95.25 110 PRO A N 1
ATOM 882 C CA . PRO A 1 110 ? 7.760 -12.833 -7.479 1.00 95.25 110 PRO A CA 1
ATOM 883 C C . PRO A 1 110 ? 6.735 -11.846 -8.041 1.00 95.25 110 PRO A C 1
ATOM 885 O O . PRO A 1 110 ? 6.039 -11.158 -7.289 1.00 95.25 110 PRO A O 1
ATOM 888 N N . VAL A 1 111 ? 6.607 -11.810 -9.363 1.00 95.69 111 VAL A N 1
ATOM 889 C CA . VAL A 1 111 ? 5.591 -11.009 -10.052 1.00 95.69 111 VAL A CA 1
ATOM 890 C C . VAL A 1 111 ? 4.289 -11.801 -10.135 1.00 95.69 111 VAL A C 1
ATOM 892 O O . VAL A 1 111 ? 4.276 -12.971 -10.515 1.00 95.69 111 VAL A O 1
ATOM 895 N N . ASN A 1 112 ? 3.166 -11.163 -9.804 1.00 96.69 112 ASN A N 1
ATOM 896 C CA . ASN A 1 112 ? 1.850 -11.729 -10.084 1.00 96.69 112 ASN A CA 1
ATOM 897 C C . ASN A 1 112 ? 1.476 -11.484 -11.558 1.00 96.69 112 ASN A C 1
ATOM 899 O O . ASN A 1 112 ? 0.818 -10.493 -11.874 1.00 96.69 112 ASN A O 1
ATOM 903 N N . TYR A 1 113 ? 1.912 -12.384 -12.446 1.00 95.31 113 TYR A N 1
ATOM 904 C CA . TYR A 1 113 ? 1.698 -12.290 -13.899 1.00 95.31 113 TYR A CA 1
ATOM 905 C C . TYR A 1 113 ? 0.222 -12.199 -14.284 1.00 95.31 113 TYR A C 1
ATOM 907 O O . TYR A 1 113 ? -0.148 -11.346 -15.081 1.00 95.31 113 TYR A O 1
ATOM 915 N N . ARG A 1 114 ? -0.638 -13.000 -13.641 1.00 95.00 114 AR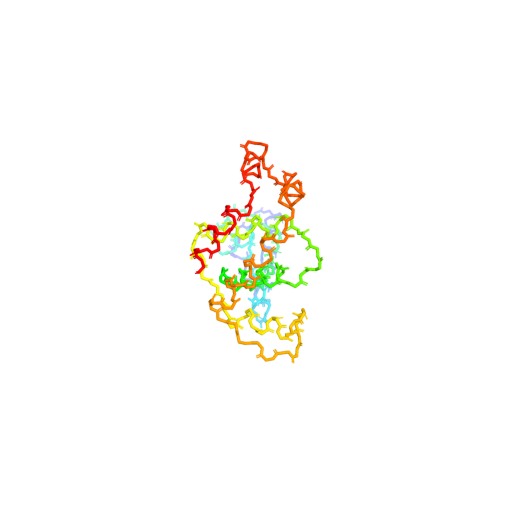G A N 1
ATOM 916 C CA . ARG A 1 114 ? -2.084 -12.960 -13.886 1.00 95.00 114 ARG A CA 1
ATOM 917 C C . ARG A 1 114 ? -2.659 -11.576 -13.595 1.00 95.00 114 ARG A C 1
ATOM 919 O O . ARG A 1 114 ? -3.399 -11.043 -14.403 1.00 95.00 114 ARG A O 1
ATOM 926 N N . TYR A 1 115 ? -2.321 -10.983 -12.449 1.00 95.50 115 TYR A N 1
ATOM 927 C CA . TYR A 1 115 ? -2.805 -9.639 -12.125 1.00 95.50 115 TYR A CA 1
ATOM 928 C C . TYR A 1 115 ? -2.267 -8.583 -13.098 1.00 95.50 115 TYR A C 1
ATOM 930 O O . TYR A 1 115 ? -2.998 -7.672 -13.476 1.00 95.50 115 TYR A O 1
ATOM 938 N N . LEU A 1 116 ? -0.996 -8.698 -13.496 1.00 95.31 116 LEU A N 1
ATOM 939 C CA . LEU A 1 116 ? -0.382 -7.782 -14.454 1.00 95.31 116 LEU A CA 1
ATOM 940 C C . LEU A 1 116 ? -1.071 -7.844 -15.826 1.00 95.31 116 LEU A C 1
ATOM 942 O O . LEU A 1 116 ? -1.355 -6.794 -16.395 1.00 95.31 116 LEU A O 1
ATOM 946 N N . GLU A 1 117 ? -1.363 -9.047 -16.324 1.00 94.81 117 GLU A N 1
ATOM 947 C CA . GLU A 1 117 ? -2.067 -9.269 -17.593 1.00 94.81 117 GLU A CA 1
ATOM 948 C C . GLU A 1 117 ? -3.445 -8.598 -17.591 1.00 94.81 117 GLU A C 1
ATOM 950 O O . GLU A 1 117 ? -3.719 -7.747 -18.437 1.00 94.81 117 GLU A O 1
ATOM 955 N N . GLU A 1 118 ? -4.260 -8.869 -16.569 1.00 93.00 118 GLU A N 1
ATOM 956 C CA . GLU A 1 118 ? -5.591 -8.263 -16.427 1.00 93.00 118 GLU A CA 1
ATOM 957 C C . GLU A 1 118 ? -5.519 -6.729 -16.310 1.00 93.00 118 GLU A C 1
ATOM 959 O O . GLU A 1 118 ? -6.322 -6.007 -16.903 1.00 93.00 118 GLU A O 1
ATOM 964 N N . ALA A 1 119 ? -4.529 -6.201 -15.580 1.00 93.56 119 ALA A N 1
ATOM 965 C CA . ALA A 1 119 ? -4.339 -4.757 -15.439 1.00 93.56 119 ALA A CA 1
ATOM 966 C C . ALA A 1 119 ? -3.971 -4.078 -16.773 1.00 93.56 119 ALA A C 1
ATOM 968 O O . ALA A 1 119 ? -4.429 -2.961 -17.041 1.00 93.56 119 ALA A O 1
ATOM 969 N N . LEU A 1 120 ? -3.162 -4.744 -17.608 1.00 93.31 120 LEU A N 1
ATOM 970 C CA . LEU A 1 120 ? -2.784 -4.277 -18.947 1.00 93.31 120 LEU A CA 1
ATOM 971 C C . LEU A 1 120 ? -3.963 -4.330 -19.924 1.00 93.31 120 LEU A C 1
ATOM 973 O O . LEU A 1 120 ? -4.149 -3.390 -20.698 1.00 93.31 120 LEU A O 1
ATOM 977 N N . HIS A 1 121 ? -4.790 -5.379 -19.858 1.00 91.50 121 HIS A N 1
ATOM 978 C CA . HIS A 1 121 ? -6.017 -5.470 -20.658 1.00 91.50 121 HIS A CA 1
ATOM 979 C C . HIS A 1 121 ? -7.023 -4.386 -20.266 1.00 91.50 121 HIS A C 1
ATOM 981 O O . HIS A 1 121 ? -7.661 -3.794 -21.135 1.00 91.50 121 HIS A O 1
ATOM 987 N N . GLN A 1 122 ? -7.140 -4.082 -18.968 1.00 90.88 122 GLN A N 1
ATOM 988 C CA . GLN A 1 122 ? -8.042 -3.046 -18.468 1.00 90.88 122 GLN A CA 1
ATOM 989 C C . GLN A 1 122 ? -7.589 -1.633 -18.864 1.00 90.88 122 GLN A C 1
ATOM 991 O O . GLN A 1 122 ? -8.423 -0.764 -19.144 1.00 90.88 122 GLN A O 1
ATOM 996 N N . SER A 1 123 ? -6.278 -1.367 -18.841 1.00 89.06 123 SER A N 1
ATOM 997 C CA . SER A 1 123 ? -5.742 -0.021 -19.046 1.00 89.06 123 SER A CA 1
ATOM 998 C C . SER A 1 123 ? -4.292 0.001 -19.527 1.00 89.06 123 SER A C 1
ATOM 1000 O O . SER A 1 123 ? -3.451 -0.772 -19.072 1.00 89.06 123 SER A O 1
ATOM 1002 N N . GLY A 1 124 ? -3.987 0.987 -20.373 1.00 87.56 124 GLY A N 1
ATOM 1003 C CA . GLY A 1 124 ? -2.648 1.234 -20.899 1.00 87.56 124 GLY A CA 1
ATOM 1004 C C . GLY A 1 124 ? -2.563 1.044 -22.415 1.00 87.56 124 GLY A C 1
ATOM 1005 O O . GLY A 1 124 ? -3.592 0.926 -23.082 1.00 87.56 124 GLY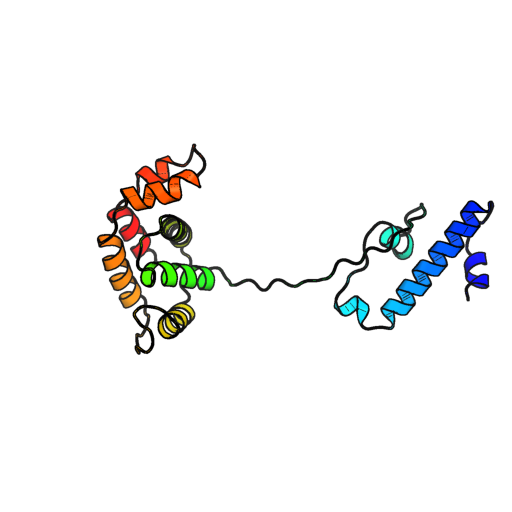 A O 1
ATOM 1006 N N . PRO A 1 125 ? -1.340 1.022 -22.969 1.00 87.75 125 PRO A N 1
ATOM 1007 C CA . PRO A 1 125 ? -1.108 0.874 -24.407 1.00 87.75 125 PRO A CA 1
ATOM 1008 C C . PRO A 1 125 ? -1.607 -0.452 -25.001 1.00 87.75 125 PRO A C 1
ATOM 1010 O O . PRO A 1 125 ? -1.847 -0.522 -26.200 1.00 87.75 125 PRO A O 1
ATOM 1013 N N . TRP A 1 126 ? -1.768 -1.484 -24.167 1.00 88.56 126 TRP A N 1
ATOM 1014 C CA . TRP A 1 126 ? -2.201 -2.834 -24.555 1.00 88.56 126 TRP A CA 1
ATOM 1015 C C . TRP A 1 126 ? -3.668 -3.122 -24.220 1.00 88.56 126 TRP A C 1
ATOM 1017 O O . TRP A 1 126 ? -4.092 -4.279 -24.180 1.00 88.56 126 TRP A O 1
ATOM 1027 N N . LYS A 1 127 ? -4.458 -2.072 -23.978 1.00 86.50 127 LYS A N 1
ATOM 1028 C CA . LYS A 1 127 ? -5.896 -2.210 -23.772 1.00 86.50 127 LYS A CA 1
ATOM 1029 C C . LYS A 1 127 ? -6.532 -2.929 -24.968 1.00 86.50 127 LYS A C 1
ATOM 1031 O O . LYS A 1 127 ? -6.163 -2.666 -26.111 1.00 86.50 127 LYS A O 1
ATOM 1036 N N . ASP A 1 128 ? -7.455 -3.850 -24.695 1.00 81.56 128 ASP A N 1
ATOM 1037 C CA . ASP A 1 128 ? -8.169 -4.649 -25.707 1.00 81.56 128 ASP A CA 1
ATOM 1038 C C . ASP A 1 128 ? -7.246 -5.499 -26.614 1.00 81.56 128 ASP A C 1
ATOM 1040 O O . ASP A 1 128 ? -7.664 -5.998 -27.659 1.00 81.56 128 ASP A O 1
ATOM 1044 N N . THR A 1 129 ? -5.984 -5.694 -26.214 1.00 78.00 129 THR A N 1
ATOM 1045 C CA . THR A 1 129 ? -5.016 -6.529 -26.932 1.00 78.00 129 THR A CA 1
ATOM 1046 C C . THR A 1 129 ? -4.862 -7.859 -26.199 1.00 78.00 129 THR A C 1
ATOM 1048 O O . THR A 1 129 ? -4.640 -7.873 -24.993 1.00 78.00 129 THR A O 1
ATOM 1051 N N . SER A 1 130 ? -4.927 -8.992 -26.904 1.00 76.38 130 SER A N 1
ATOM 1052 C CA . SER A 1 130 ? -4.736 -10.330 -26.320 1.00 76.38 130 SER A CA 1
ATOM 1053 C C . SER A 1 130 ? -3.252 -10.639 -26.067 1.00 76.38 130 SER A C 1
ATOM 1055 O O . SER A 1 130 ? -2.696 -11.585 -26.626 1.00 76.38 130 SER A O 1
ATOM 1057 N N . VAL A 1 131 ? -2.579 -9.790 -25.288 1.00 84.19 131 VAL A N 1
ATOM 1058 C CA . VAL A 1 131 ? -1.188 -10.001 -24.872 1.00 84.19 131 VAL A CA 1
ATOM 1059 C C . VAL A 1 131 ? -1.166 -11.051 -23.774 1.00 84.19 131 VAL A C 1
ATOM 1061 O O . VAL A 1 131 ? -1.821 -10.870 -22.750 1.00 84.19 131 VAL A O 1
ATOM 1064 N N . HIS A 1 132 ? -0.391 -12.110 -23.991 1.00 89.62 132 HIS A N 1
ATOM 1065 C CA . HIS A 1 132 ? -0.040 -13.064 -22.950 1.00 89.62 132 HIS A CA 1
ATOM 1066 C C . HIS A 1 132 ? 1.217 -12.575 -22.229 1.00 89.62 132 HIS A C 1
ATOM 1068 O O . HIS A 1 132 ? 2.253 -12.371 -22.866 1.00 89.62 132 HIS A O 1
ATOM 1074 N N . VAL A 1 133 ? 1.118 -12.351 -20.920 1.00 91.75 133 VAL A N 1
ATOM 1075 C CA . VAL A 1 133 ? 2.213 -11.791 -20.122 1.00 91.75 133 VAL A CA 1
ATOM 1076 C C . VAL A 1 133 ? 2.958 -12.926 -19.435 1.00 91.75 133 VAL A C 1
ATOM 1078 O O . VAL A 1 133 ? 2.604 -13.360 -18.338 1.00 91.75 133 VAL A O 1
ATOM 1081 N N . ASP A 1 134 ? 4.029 -13.384 -20.074 1.00 92.94 134 ASP A N 1
ATOM 1082 C CA . ASP A 1 134 ? 4.985 -14.318 -19.487 1.00 92.94 134 ASP A CA 1
ATOM 1083 C C . ASP A 1 134 ? 6.300 -13.620 -19.089 1.00 92.94 134 ASP A C 1
ATOM 1085 O O . ASP A 1 134 ? 6.479 -12.406 -19.242 1.00 92.94 134 ASP A O 1
ATOM 1089 N N . ARG A 1 135 ? 7.230 -14.397 -18.523 1.00 92.75 135 ARG A N 1
ATOM 1090 C CA . ARG A 1 135 ? 8.537 -13.894 -18.079 1.00 92.75 135 ARG A CA 1
ATOM 1091 C C . ARG A 1 135 ? 9.350 -13.306 -19.234 1.00 92.75 135 ARG A C 1
ATOM 1093 O O . ARG A 1 135 ? 10.008 -12.288 -19.044 1.00 92.75 135 ARG A O 1
ATOM 1100 N N . THR A 1 136 ? 9.307 -13.931 -20.408 1.00 93.31 136 THR A N 1
ATOM 1101 C CA . THR A 1 136 ? 10.082 -13.512 -21.581 1.00 93.31 136 THR A CA 1
ATOM 1102 C C . THR A 1 136 ? 9.549 -12.195 -22.131 1.00 93.31 136 THR A C 1
ATOM 1104 O O . THR A 1 136 ? 10.311 -11.249 -22.305 1.00 93.31 136 THR A O 1
ATOM 1107 N N . TRP A 1 137 ? 8.232 -12.092 -22.304 1.00 94.50 137 TRP A N 1
ATOM 1108 C CA . TRP A 1 137 ? 7.572 -10.869 -22.743 1.00 94.50 137 TRP A CA 1
ATOM 1109 C C . TRP A 1 137 ? 7.826 -9.709 -21.780 1.00 94.50 137 TRP A C 1
ATOM 1111 O O . TRP A 1 137 ? 8.117 -8.588 -22.212 1.00 94.50 137 TRP A O 1
ATOM 1121 N N . LEU A 1 138 ? 7.733 -9.971 -20.471 1.00 94.75 138 LEU A N 1
ATOM 1122 C CA . LEU A 1 138 ? 7.974 -8.957 -19.452 1.00 94.75 138 LEU A CA 1
ATOM 1123 C C . LEU A 1 138 ? 9.423 -8.462 -19.494 1.00 94.75 138 LEU A C 1
ATOM 1125 O O . LEU A 1 138 ? 9.645 -7.250 -19.443 1.00 94.75 138 LEU A O 1
ATOM 1129 N N . HIS A 1 139 ? 10.385 -9.383 -19.609 1.00 95.06 139 HIS A N 1
ATOM 1130 C CA . HIS A 1 139 ? 11.806 -9.053 -19.718 1.00 95.06 139 HIS A CA 1
ATOM 1131 C C . HIS A 1 139 ? 12.070 -8.184 -20.950 1.00 95.06 139 HIS A C 1
ATOM 1133 O O . HIS A 1 139 ? 12.529 -7.056 -20.798 1.00 95.06 139 HIS A O 1
ATOM 1139 N N . ASP A 1 140 ? 11.645 -8.613 -22.139 1.00 94.94 140 ASP A N 1
ATOM 1140 C CA . ASP A 1 140 ? 11.864 -7.867 -23.384 1.00 94.94 140 ASP A CA 1
ATOM 1141 C C . ASP A 1 140 ? 11.236 -6.466 -23.352 1.00 94.94 140 ASP A C 1
ATOM 1143 O O . ASP A 1 140 ? 11.826 -5.481 -23.812 1.00 94.94 140 ASP A O 1
ATOM 1147 N N . THR A 1 141 ? 10.020 -6.358 -22.813 1.00 94.50 141 THR A N 1
ATOM 1148 C CA . THR A 1 141 ? 9.282 -5.091 -22.773 1.00 94.50 141 THR A CA 1
ATOM 1149 C C . THR A 1 141 ? 9.912 -4.119 -21.777 1.00 94.50 141 THR A C 1
ATOM 1151 O O . THR A 1 141 ? 10.109 -2.943 -22.101 1.00 94.50 141 THR A O 1
ATOM 1154 N N . LEU A 1 142 ? 10.280 -4.596 -20.583 1.00 95.69 142 LEU A N 1
ATOM 1155 C CA . LEU A 1 142 ? 10.991 -3.780 -19.599 1.00 95.69 142 LEU A CA 1
ATOM 1156 C C . LEU A 1 142 ? 12.396 -3.420 -20.072 1.00 95.69 142 LEU A C 1
ATOM 1158 O O . LEU A 1 142 ? 12.805 -2.285 -19.856 1.00 95.69 142 LEU A O 1
ATOM 1162 N N . TYR A 1 143 ? 13.104 -4.321 -20.753 1.00 96.25 143 TYR A N 1
ATOM 1163 C CA . TYR A 1 143 ? 14.428 -4.048 -21.304 1.00 96.25 143 TYR A CA 1
ATOM 1164 C C . TYR A 1 143 ? 14.383 -2.853 -22.258 1.00 96.25 143 TYR A C 1
ATOM 1166 O O . TYR A 1 143 ? 15.086 -1.867 -22.048 1.00 96.25 143 TYR A O 1
ATOM 1174 N N . ARG A 1 144 ? 13.467 -2.868 -23.240 1.00 94.69 144 ARG A N 1
ATOM 1175 C CA . ARG A 1 144 ? 13.276 -1.738 -24.170 1.00 94.69 144 ARG A CA 1
ATOM 1176 C C . ARG A 1 144 ? 12.970 -0.435 -23.438 1.00 94.69 144 ARG A C 1
ATOM 1178 O O . ARG A 1 144 ? 13.459 0.619 -23.835 1.00 94.69 144 ARG A O 1
ATOM 1185 N N . ARG A 1 145 ? 12.163 -0.507 -22.376 1.00 94.00 145 ARG A N 1
ATOM 1186 C CA . ARG A 1 145 ? 11.809 0.655 -21.558 1.00 94.00 145 ARG A CA 1
ATOM 1187 C C . ARG A 1 145 ? 13.009 1.181 -20.771 1.00 94.0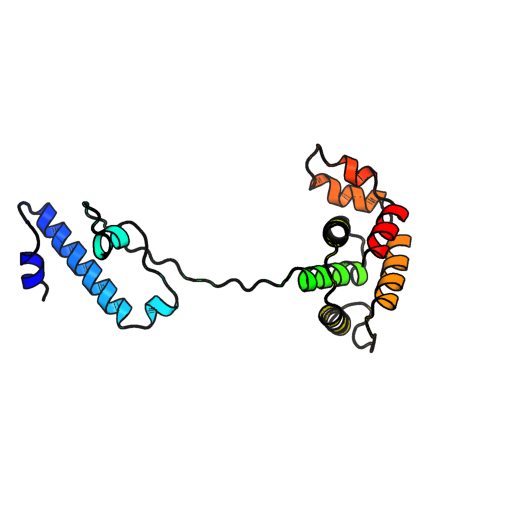0 145 ARG A C 1
ATOM 1189 O O . ARG A 1 145 ? 13.225 2.383 -20.761 1.00 94.00 145 ARG A O 1
ATOM 1196 N N . ILE A 1 146 ? 13.793 0.302 -20.150 1.00 95.38 146 ILE A N 1
ATOM 1197 C CA . ILE A 1 146 ? 15.012 0.632 -19.397 1.00 95.38 146 ILE A CA 1
ATOM 1198 C C . ILE A 1 146 ? 16.044 1.297 -20.313 1.00 95.38 146 ILE A C 1
ATOM 1200 O O . ILE A 1 146 ? 16.642 2.302 -19.938 1.00 95.38 146 ILE A O 1
ATOM 1204 N N . SER A 1 147 ? 16.210 0.785 -21.535 1.00 94.50 147 SER A N 1
ATOM 1205 C CA . SER A 1 147 ? 17.143 1.341 -22.520 1.00 94.50 147 SER A CA 1
ATOM 1206 C C . SER A 1 147 ? 16.739 2.716 -23.058 1.00 94.50 147 SER A C 1
ATOM 1208 O O . SER A 1 147 ? 17.588 3.409 -23.609 1.00 94.50 147 SER A O 1
ATOM 1210 N N . SER A 1 148 ? 15.470 3.120 -22.930 1.00 93.75 148 SER A N 1
ATOM 1211 C CA . SER A 1 148 ? 14.981 4.406 -23.444 1.00 93.75 148 SER A CA 1
ATOM 1212 C C . SER A 1 148 ? 14.982 5.536 -22.409 1.00 93.75 148 SER A C 1
ATOM 1214 O O . SER A 1 148 ? 14.467 6.612 -22.703 1.00 93.75 148 SER A O 1
ATOM 1216 N N . ILE A 1 149 ? 15.436 5.285 -21.179 1.00 94.06 149 ILE A N 1
ATOM 1217 C CA . ILE A 1 149 ? 15.299 6.219 -20.055 1.00 94.06 149 ILE A CA 1
ATOM 1218 C C . ILE A 1 149 ? 16.565 7.045 -19.861 1.00 94.06 149 ILE A C 1
ATOM 1220 O O . ILE A 1 149 ? 17.671 6.511 -19.850 1.00 94.06 149 ILE A O 1
ATOM 1224 N N . ASP A 1 150 ? 16.371 8.342 -19.621 1.00 93.75 150 ASP A N 1
ATOM 1225 C CA . ASP A 1 150 ? 17.387 9.200 -19.024 1.00 93.75 150 ASP A CA 1
ATOM 1226 C C . ASP A 1 150 ? 17.434 8.960 -17.504 1.00 93.75 150 ASP A C 1
ATOM 1228 O O . ASP A 1 150 ? 16.535 9.351 -16.748 1.00 93.75 150 ASP A O 1
ATOM 1232 N N . TRP A 1 151 ? 18.468 8.244 -17.059 1.00 94.31 151 TRP A N 1
ATOM 1233 C CA . TRP A 1 151 ? 18.634 7.861 -15.657 1.00 94.31 151 TRP A CA 1
ATOM 1234 C C . TRP A 1 151 ? 19.082 9.013 -14.759 1.00 94.31 151 TRP A C 1
ATOM 1236 O O . TRP A 1 151 ? 18.816 8.961 -13.557 1.00 94.31 151 TRP A O 1
ATOM 1246 N N . GLU A 1 152 ? 19.698 10.055 -15.318 1.00 92.50 152 GLU A N 1
ATOM 1247 C CA . GLU A 1 152 ? 20.098 11.237 -14.557 1.00 92.50 152 GLU A CA 1
ATOM 1248 C C . GLU A 1 152 ? 18.849 12.021 -14.137 1.00 92.50 152 GLU A C 1
ATOM 1250 O O . GLU A 1 152 ? 18.651 12.306 -12.951 1.00 92.50 152 GLU A O 1
ATOM 1255 N N . GLU A 1 153 ? 17.932 12.261 -15.081 1.00 91.88 153 GLU A N 1
ATOM 1256 C CA . GLU A 1 153 ? 16.643 12.898 -14.795 1.00 91.88 153 GLU A CA 1
ATOM 1257 C C . GLU A 1 153 ? 15.789 12.047 -13.839 1.00 91.88 153 GLU A C 1
ATOM 1259 O O . GLU A 1 153 ? 15.251 12.553 -12.845 1.00 91.88 153 GLU A O 1
ATOM 1264 N N . ALA A 1 154 ? 15.707 10.734 -14.087 1.00 93.75 154 ALA A N 1
ATOM 1265 C CA . ALA A 1 154 ? 14.968 9.813 -13.227 1.00 93.75 154 ALA A CA 1
ATOM 1266 C C . ALA A 1 154 ? 15.521 9.800 -11.791 1.00 93.75 154 ALA A C 1
ATOM 1268 O O . ALA A 1 154 ? 14.753 9.793 -10.825 1.00 93.75 154 ALA A O 1
ATOM 1269 N N . GLY A 1 155 ? 16.846 9.824 -11.640 1.00 94.00 155 GLY A N 1
ATOM 1270 C CA . GLY A 1 155 ? 17.505 9.888 -10.344 1.00 94.00 155 GLY A CA 1
ATOM 1271 C C . GLY A 1 155 ? 17.198 11.190 -9.601 1.00 94.00 155 GLY A C 1
ATOM 1272 O O . GLY A 1 155 ? 16.821 11.170 -8.424 1.00 94.00 155 GLY A O 1
ATOM 1273 N N . MET A 1 156 ? 17.266 12.333 -10.288 1.00 92.00 156 MET A N 1
ATOM 1274 C CA . MET A 1 156 ? 16.958 13.636 -9.688 1.00 92.00 156 MET A CA 1
ATOM 1275 C C . MET A 1 156 ? 15.528 13.720 -9.128 1.00 92.00 156 MET A C 1
ATOM 1277 O O . MET A 1 156 ? 15.341 14.270 -8.038 1.00 92.00 156 MET A O 1
ATOM 1281 N N . ASP A 1 157 ? 14.528 13.131 -9.802 1.00 92.19 157 ASP A N 1
ATOM 1282 C CA . ASP A 1 157 ? 13.135 13.117 -9.316 1.00 92.19 157 ASP A CA 1
ATOM 1283 C C . ASP A 1 157 ? 13.002 12.449 -7.937 1.00 92.19 157 ASP A C 1
ATOM 1285 O O . ASP A 1 157 ? 12.265 12.937 -7.065 1.00 92.19 157 ASP A O 1
ATOM 1289 N N . VAL A 1 158 ? 13.727 11.345 -7.717 1.00 94.38 158 VAL A N 1
ATOM 1290 C CA . VAL A 1 158 ? 13.630 10.571 -6.474 1.00 94.38 158 VAL A CA 1
ATOM 1291 C C . VAL A 1 158 ? 14.574 11.065 -5.377 1.00 94.38 158 VAL A C 1
ATOM 1293 O O . VAL A 1 158 ? 14.248 10.926 -4.197 1.00 94.38 158 VAL A O 1
ATOM 1296 N N . ARG A 1 159 ? 15.696 11.705 -5.736 1.00 94.19 159 ARG A N 1
ATOM 1297 C CA . ARG A 1 159 ? 16.767 12.112 -4.805 1.00 94.19 159 ARG A CA 1
ATOM 1298 C C . ARG A 1 159 ? 16.254 12.868 -3.580 1.00 94.19 159 ARG A C 1
ATOM 1300 O O . ARG A 1 159 ? 16.655 12.570 -2.459 1.00 94.19 159 ARG A O 1
ATOM 1307 N N . ARG A 1 160 ? 15.315 13.801 -3.772 1.00 92.75 160 ARG A N 1
ATOM 1308 C CA . ARG A 1 160 ? 14.718 14.611 -2.688 1.00 92.75 160 ARG A CA 1
ATOM 1309 C C . ARG A 1 160 ? 13.918 13.812 -1.652 1.00 92.75 160 ARG A C 1
ATOM 1311 O O . ARG A 1 160 ? 13.644 14.335 -0.578 1.00 92.75 160 ARG A O 1
ATOM 1318 N N . PHE A 1 161 ? 13.502 12.588 -1.976 1.00 93.44 161 PHE A N 1
ATOM 1319 C CA . PHE A 1 161 ? 12.761 11.706 -1.068 1.00 93.44 161 PHE A CA 1
ATOM 1320 C C . PHE A 1 161 ? 13.675 10.733 -0.313 1.00 93.44 161 PHE A C 1
ATOM 1322 O O . PHE A 1 161 ? 13.198 10.025 0.571 1.00 93.44 161 PHE A O 1
ATOM 1329 N N . ILE A 1 162 ? 14.966 10.687 -0.656 1.00 93.25 162 ILE A N 1
ATOM 1330 C CA . ILE A 1 162 ? 15.942 9.762 -0.078 1.00 93.25 162 ILE A CA 1
ATOM 1331 C C . ILE A 1 162 ? 16.756 10.495 1.000 1.00 93.25 162 ILE A C 1
ATOM 1333 O O . ILE A 1 162 ? 17.187 11.635 0.768 1.00 93.25 162 ILE A O 1
ATOM 1337 N N . PRO A 1 163 ? 16.991 9.868 2.172 1.00 94.56 163 PRO A N 1
ATOM 1338 C CA . PRO A 1 163 ? 17.846 10.432 3.212 1.00 94.56 163 PRO A CA 1
ATOM 1339 C C . PRO A 1 163 ? 19.208 10.856 2.658 1.00 94.56 163 PRO A C 1
ATOM 1341 O O . PRO A 1 163 ? 19.800 10.136 1.861 1.00 94.56 163 PRO A O 1
ATOM 1344 N N . VAL A 1 164 ? 19.736 12.001 3.104 1.00 92.56 164 VAL A N 1
ATOM 1345 C CA . VAL A 1 164 ? 20.976 12.595 2.555 1.00 92.56 164 VAL A CA 1
ATOM 1346 C C . VAL A 1 164 ? 22.142 11.598 2.534 1.00 92.56 164 VAL A C 1
ATOM 1348 O O . VAL A 1 164 ? 22.864 11.527 1.545 1.00 92.56 164 VAL A O 1
ATOM 1351 N N . GLY A 1 165 ? 22.278 10.776 3.579 1.00 93.44 165 GLY A N 1
ATOM 1352 C CA . GLY A 1 165 ? 23.322 9.750 3.676 1.00 93.44 165 GLY A CA 1
ATOM 1353 C C . GLY A 1 165 ? 23.192 8.587 2.684 1.00 93.44 165 GLY A C 1
ATOM 1354 O O . GLY A 1 165 ? 24.150 7.847 2.516 1.00 93.44 165 GLY A O 1
ATOM 1355 N N . GLU A 1 166 ? 22.048 8.429 2.017 1.00 92.25 166 GLU A N 1
ATOM 1356 C CA . GLU A 1 166 ? 21.764 7.347 1.063 1.00 92.25 166 GLU A CA 1
ATOM 1357 C C . GLU A 1 166 ? 21.628 7.844 -0.384 1.00 92.25 166 GLU A C 1
ATOM 1359 O O . GLU A 1 166 ? 21.482 7.040 -1.306 1.00 92.25 166 GLU A O 1
ATOM 1364 N N . GLN A 1 167 ? 21.705 9.158 -0.623 1.00 92.81 167 GLN A N 1
ATOM 1365 C CA . GLN A 1 167 ? 21.520 9.727 -1.964 1.00 92.81 167 GLN A CA 1
ATOM 1366 C C . GLN A 1 167 ? 22.583 9.272 -2.969 1.00 92.81 167 GLN A C 1
ATOM 1368 O O . GLN A 1 167 ? 22.286 9.219 -4.159 1.00 92.81 167 GLN A O 1
ATOM 1373 N N . PHE A 1 168 ? 23.769 8.864 -2.502 1.00 92.50 168 PHE A N 1
ATOM 1374 C CA . PHE A 1 168 ? 24.815 8.291 -3.356 1.00 92.50 168 PHE A CA 1
ATOM 1375 C C . PHE A 1 168 ? 24.336 7.048 -4.125 1.00 92.50 168 PHE A C 1
ATOM 1377 O O . PHE A 1 168 ? 24.861 6.740 -5.188 1.00 92.50 168 PHE A O 1
ATOM 1384 N N . SER A 1 169 ? 23.328 6.328 -3.612 1.00 91.88 169 SER A N 1
ATOM 1385 C CA . SER A 1 169 ? 22.755 5.161 -4.294 1.00 91.88 169 SER A CA 1
ATOM 1386 C C . SER A 1 169 ? 22.053 5.523 -5.606 1.00 91.88 169 SER A C 1
ATOM 1388 O O . SER A 1 169 ? 22.000 4.700 -6.517 1.00 91.88 169 SER A O 1
ATOM 1390 N N . VAL A 1 170 ? 21.545 6.753 -5.714 1.00 93.19 170 VAL A N 1
ATOM 1391 C CA . VAL A 1 170 ? 20.906 7.283 -6.924 1.00 93.19 170 VAL A CA 1
ATOM 1392 C C . VAL A 1 170 ? 21.944 7.659 -7.970 1.00 93.19 170 VAL A C 1
ATOM 1394 O O . VAL A 1 170 ? 21.709 7.475 -9.157 1.00 93.19 170 VAL A O 1
ATOM 1397 N N . ASP A 1 171 ? 23.118 8.116 -7.535 1.00 91.50 171 ASP A N 1
ATOM 1398 C CA . ASP A 1 171 ? 24.222 8.475 -8.432 1.00 91.50 171 ASP A CA 1
ATOM 1399 C C . ASP A 1 171 ? 24.774 7.244 -9.187 1.00 91.50 171 ASP A C 1
ATOM 1401 O O . ASP A 1 171 ? 25.470 7.379 -10.189 1.00 91.50 171 ASP A O 1
ATOM 1405 N N . LEU A 1 172 ? 24.436 6.030 -8.734 1.00 92.81 172 LEU A N 1
ATOM 1406 C CA . LEU A 1 172 ? 24.779 4.768 -9.396 1.00 92.81 172 LEU A CA 1
ATOM 1407 C C . LEU A 1 172 ? 23.769 4.348 -10.475 1.00 92.81 172 LEU A C 1
ATOM 1409 O O . LEU A 1 172 ? 23.955 3.304 -11.099 1.00 92.81 172 LEU A O 1
ATOM 1413 N N . TRP A 1 173 ? 22.681 5.092 -10.677 1.00 95.56 173 TRP A N 1
ATOM 1414 C CA . TRP A 1 173 ? 21.628 4.708 -11.613 1.00 95.56 173 TRP A CA 1
ATOM 1415 C C . TRP A 1 173 ? 22.094 4.833 -13.060 1.00 95.56 173 TRP A C 1
ATOM 1417 O O . TRP A 1 173 ? 22.482 5.898 -13.526 1.00 95.56 173 TRP A O 1
ATOM 1427 N N . ASN A 1 174 ? 22.025 3.721 -13.782 1.00 95.31 174 ASN A N 1
ATOM 1428 C CA . ASN A 1 174 ? 22.286 3.642 -15.211 1.00 95.31 174 ASN A CA 1
ATOM 1429 C C . ASN A 1 174 ? 21.603 2.397 -15.791 1.00 95.31 174 ASN A C 1
ATOM 1431 O O . ASN A 1 174 ? 21.155 1.516 -15.051 1.00 95.31 174 ASN A O 1
ATOM 1435 N N . THR A 1 175 ? 21.560 2.312 -17.118 1.00 95.88 175 THR A N 1
ATOM 1436 C CA . THR A 1 175 ? 20.931 1.207 -17.850 1.00 95.88 175 THR A CA 1
ATOM 1437 C C . THR A 1 175 ? 21.429 -0.158 -17.376 1.00 95.88 175 THR A C 1
ATOM 1439 O O . THR A 1 175 ? 20.609 -1.036 -17.119 1.00 95.88 175 THR A O 1
ATOM 1442 N N . ASP A 1 176 ? 22.737 -0.329 -17.175 1.00 95.25 176 ASP A N 1
ATOM 1443 C CA . ASP A 1 176 ? 23.323 -1.621 -16.800 1.00 95.25 176 ASP A CA 1
ATOM 1444 C C . ASP A 1 176 ? 22.848 -2.091 -15.422 1.00 95.25 176 ASP A C 1
ATOM 1446 O O . ASP A 1 176 ? 22.494 -3.258 -15.250 1.00 95.25 176 ASP A O 1
ATOM 1450 N N . VAL A 1 177 ? 22.766 -1.186 -14.441 1.00 94.69 177 VAL A N 1
ATOM 1451 C CA . VAL A 1 177 ? 22.260 -1.506 -13.096 1.00 94.69 177 VAL A CA 1
ATOM 1452 C C . VAL A 1 177 ? 20.816 -1.996 -13.157 1.00 94.69 177 VAL A C 1
ATOM 1454 O O . VAL A 1 177 ? 20.471 -2.979 -12.496 1.00 94.69 177 VAL A O 1
ATOM 1457 N N . PHE A 1 178 ? 19.968 -1.346 -13.953 1.00 95.69 178 PHE A N 1
ATOM 1458 C CA . PHE A 1 178 ? 18.563 -1.729 -14.078 1.00 95.69 178 PHE A CA 1
ATOM 1459 C C . PHE A 1 178 ? 18.364 -3.006 -14.897 1.00 95.69 178 PHE A C 1
ATOM 1461 O O . PHE A 1 178 ? 17.508 -3.812 -14.536 1.00 95.69 178 PHE A O 1
ATOM 1468 N N . VAL A 1 179 ? 19.186 -3.249 -15.921 1.00 95.62 179 VAL A N 1
ATOM 1469 C CA . VAL A 1 179 ? 19.209 -4.533 -16.642 1.00 95.62 179 VAL A CA 1
ATOM 1470 C C . VAL A 1 179 ? 19.630 -5.672 -15.704 1.00 95.62 179 VAL A C 1
ATOM 1472 O O . VAL A 1 179 ? 18.956 -6.694 -15.647 1.00 95.62 179 VAL A O 1
ATOM 1475 N N . GLN A 1 180 ? 20.644 -5.475 -14.855 1.00 95.12 180 GLN A N 1
ATOM 1476 C CA . GLN A 1 180 ? 21.022 -6.479 -13.848 1.00 95.12 180 GLN A CA 1
ATOM 1477 C C . GLN A 1 180 ? 19.913 -6.757 -12.823 1.00 95.12 180 GLN A C 1
ATOM 1479 O O . GLN A 1 180 ? 19.822 -7.860 -12.283 1.00 95.12 180 GLN A O 1
ATOM 1484 N N . GLN A 1 181 ? 19.080 -5.762 -12.495 1.00 94.25 181 GLN A N 1
ATOM 1485 C CA . GLN A 1 181 ? 17.899 -5.996 -11.659 1.00 94.25 181 GLN A CA 1
ATOM 1486 C C . GLN A 1 181 ? 16.800 -6.744 -12.413 1.00 94.25 181 GLN A C 1
ATOM 1488 O O . GLN A 1 181 ? 16.118 -7.568 -11.806 1.00 94.25 181 GLN A O 1
ATOM 1493 N N . LEU A 1 182 ? 16.636 -6.471 -13.709 1.00 94.25 182 LEU A N 1
ATOM 1494 C CA . LEU A 1 182 ? 15.666 -7.140 -14.568 1.00 94.25 182 LEU A CA 1
ATOM 1495 C C . LEU A 1 182 ? 15.931 -8.649 -14.655 1.00 94.25 182 LEU A C 1
ATOM 1497 O O . LEU A 1 182 ? 14.989 -9.434 -14.591 1.00 94.25 182 LEU A O 1
ATOM 1501 N N . ASP A 1 183 ? 17.198 -9.060 -14.689 1.00 92.44 183 ASP A N 1
ATOM 1502 C CA . ASP A 1 183 ? 17.591 -10.476 -14.737 1.00 92.44 183 ASP A CA 1
ATOM 1503 C C . ASP A 1 183 ? 17.226 -11.271 -13.466 1.00 92.44 183 ASP A C 1
ATOM 1505 O O . ASP A 1 183 ? 17.266 -12.504 -13.462 1.00 92.44 183 ASP A O 1
ATOM 1509 N N . LYS A 1 184 ? 16.847 -10.584 -12.379 1.00 90.31 184 LYS A N 1
ATOM 1510 C CA . LYS A 1 184 ? 16.392 -11.211 -11.125 1.00 90.31 184 LYS A CA 1
ATOM 1511 C C . LYS A 1 184 ? 14.898 -11.547 -11.112 1.00 90.31 184 LYS A C 1
ATOM 1513 O O . LYS A 1 184 ? 14.449 -12.170 -10.148 1.00 90.31 184 LYS A O 1
ATOM 1518 N N . LEU A 1 185 ? 14.132 -11.099 -12.112 1.00 85.56 185 LEU A N 1
ATOM 1519 C CA . LEU A 1 185 ? 12.699 -11.396 -12.252 1.00 85.56 185 LEU A CA 1
ATOM 1520 C C . LEU A 1 185 ? 12.442 -12.831 -12.694 1.00 85.56 185 LEU A C 1
ATOM 1522 O O . LEU A 1 185 ? 13.218 -13.335 -13.536 1.00 85.56 185 LEU A O 1
#